Protein AF-0000000084714188 (afdb_homodimer)

Foldseek 3Di:
DPPPPPDPP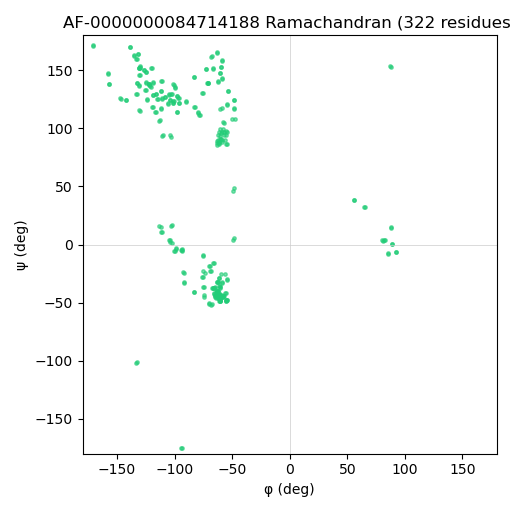PPPPPPPPPCPVQVVLVVVVVVQVVVLVVQLQVCLQVLNLCSNLVQADQQAWEQEAVGDIAGGSVRSSVVSNVQCVPQCVNKHKDKDFDDWDPPDSFKIKTKMKIWIADGNDDPPPDDDQDVRIKIKIKIFIWGQDPNHIGTRYMYIHIDHHDD/DPPPPPPPPPPPPPPPPPCPVQVVLVVVVVVQVVVLVVQLQVCLQVLNLCSNLVQADQQAWEQEAVGDIAGGSVRSSVVSNVQCVPQCVNKHKDKDFPDWDPPDSFKIKTKMKIWIADGNDDPPPDDDQDVRIKIKIKIFIWGQDPNHIGTRYMYIHIDHHDD

pLDDT: mean 91.44, std 15.95, range [41.16, 98.94]

Structure (mmCIF, N/CA/C/O backbone):
data_AF-0000000084714188-model_v1
#
loop_
_entity.id
_entity.type
_entity.pdbx_description
1 polymer 'DUF4440 domain-containing protein'
#
loop_
_atom_site.group_PDB
_atom_site.id
_atom_site.type_symbol
_atom_site.label_atom_id
_atom_site.label_alt_id
_atom_site.label_comp_id
_atom_site.label_asym_id
_atom_site.label_entity_id
_atom_site.label_seq_id
_atom_site.pdbx_PDB_ins_code
_atom_site.Cartn_x
_atom_site.Cartn_y
_atom_site.Cartn_z
_atom_site.occupancy
_atom_site.B_iso_or_equiv
_atom_site.auth_seq_id
_atom_site.auth_comp_id
_atom_site.auth_asym_id
_atom_site.auth_atom_id
_atom_site.pdbx_PDB_model_num
ATOM 1 N N . MET A 1 1 ? 5.543 87.562 0.602 1 41.22 1 MET A N 1
ATOM 2 C CA . MET A 1 1 ? 4.938 86.5 -0.206 1 41.22 1 MET A CA 1
ATOM 3 C C . MET A 1 1 ? 5.555 85.125 0.119 1 41.22 1 MET A C 1
ATOM 5 O O . MET A 1 1 ? 6.727 84.875 -0.177 1 41.22 1 MET A O 1
ATOM 9 N N . THR A 1 2 ? 5.176 84.625 1.327 1 50.59 2 THR A N 1
ATOM 10 C CA . THR A 1 2 ? 5.605 83.438 2.039 1 50.59 2 THR A CA 1
ATOM 11 C C . THR A 1 2 ? 5.316 82.188 1.216 1 50.59 2 THR A C 1
ATOM 13 O O . THR A 1 2 ? 4.168 81.938 0.837 1 50.59 2 THR A O 1
ATOM 16 N N . ARG A 1 3 ? 6.254 81.688 0.355 1 53.34 3 ARG A N 1
ATOM 17 C CA . ARG A 1 3 ? 6.219 80.438 -0.467 1 53.34 3 ARG A CA 1
ATOM 18 C C . ARG A 1 3 ? 5.973 79.188 0.388 1 53.34 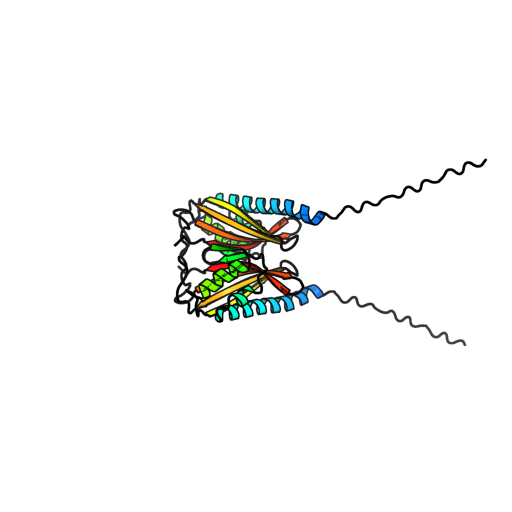3 ARG A C 1
ATOM 20 O O . ARG A 1 3 ? 6.781 78.875 1.263 1 53.34 3 ARG A O 1
ATOM 27 N N . ILE A 1 4 ? 4.676 78.875 0.637 1 52.78 4 ILE A N 1
ATOM 28 C CA . ILE A 1 4 ? 4.281 77.625 1.33 1 52.78 4 ILE A CA 1
ATOM 29 C C . ILE A 1 4 ? 4.684 76.438 0.501 1 52.78 4 ILE A C 1
ATOM 31 O O . ILE A 1 4 ? 4.23 76.25 -0.634 1 52.78 4 ILE A O 1
ATOM 35 N N . VAL A 1 5 ? 5.879 75.875 0.59 1 56.91 5 VAL A N 1
ATOM 36 C CA . VAL A 1 5 ? 6.297 74.625 -0.064 1 56.91 5 VAL A CA 1
ATOM 37 C C . VAL A 1 5 ? 5.395 73.5 0.375 1 56.91 5 VAL A C 1
ATOM 39 O O . VAL A 1 5 ? 5.207 73.25 1.571 1 56.91 5 VAL A O 1
ATOM 42 N N . PRO A 1 6 ? 4.453 73.062 -0.544 1 56.31 6 PRO A N 1
ATOM 43 C CA . PRO A 1 6 ? 3.615 71.938 -0.166 1 56.31 6 PRO A CA 1
ATOM 44 C C . PRO A 1 6 ? 4.43 70.688 0.165 1 56.31 6 PRO A C 1
ATOM 46 O O . PRO A 1 6 ? 5.527 70.5 -0.367 1 56.31 6 PRO A O 1
ATOM 49 N N . ALA A 1 7 ? 4.348 70.188 1.434 1 57.75 7 ALA A N 1
ATOM 50 C CA . ALA A 1 7 ? 4.914 68.938 1.889 1 57.75 7 ALA A CA 1
ATOM 51 C C . ALA A 1 7 ? 4.316 67.75 1.122 1 57.75 7 ALA A C 1
ATOM 53 O O . ALA A 1 7 ? 3.096 67.562 1.066 1 57.75 7 ALA A O 1
ATOM 54 N N . THR A 1 8 ? 4.891 67.312 0.001 1 55.94 8 THR A N 1
ATOM 55 C CA . THR A 1 8 ? 4.48 66.062 -0.696 1 55.94 8 THR A CA 1
ATOM 56 C C . THR A 1 8 ? 4.52 64.875 0.242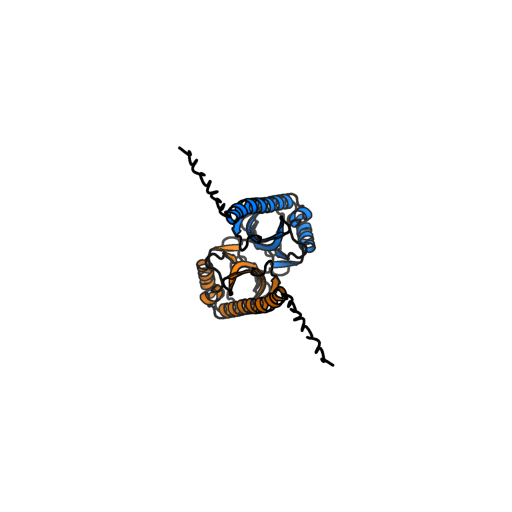 1 55.94 8 THR A C 1
ATOM 58 O O . THR A 1 8 ? 5.555 64.562 0.847 1 55.94 8 THR A O 1
ATOM 61 N N . SER A 1 9 ? 3.395 64.5 0.813 1 56.78 9 SER A N 1
ATOM 62 C CA . SER A 1 9 ? 3.281 63.25 1.598 1 56.78 9 SER A CA 1
ATOM 63 C C . SER A 1 9 ? 3.617 62.031 0.758 1 56.78 9 SER A C 1
ATOM 65 O O . SER A 1 9 ? 3.01 61.781 -0.291 1 56.78 9 SER A O 1
ATOM 67 N N . LEU A 1 10 ? 4.844 61.531 0.793 1 57.25 10 LEU A N 1
ATOM 68 C CA . LEU A 1 10 ? 5.211 60.25 0.164 1 57.25 10 LEU A CA 1
ATOM 69 C C . LEU A 1 10 ? 4.43 59.094 0.777 1 57.25 10 LEU A C 1
ATOM 71 O O . LEU A 1 10 ? 4.59 58.812 1.962 1 57.25 10 LEU A O 1
ATOM 75 N N . LEU A 1 11 ? 3.26 58.781 0.265 1 57.5 11 LEU A N 1
ATOM 76 C CA . LEU A 1 11 ? 2.529 57.594 0.65 1 57.5 11 LEU A CA 1
ATOM 77 C C . LEU A 1 11 ? 3.34 56.344 0.338 1 57.5 11 LEU A C 1
ATOM 79 O O . LEU A 1 11 ? 3.684 56.094 -0.819 1 57.5 11 LEU A O 1
ATOM 83 N N . ALA A 1 12 ? 4.023 55.75 1.321 1 59.94 12 ALA A N 1
ATOM 84 C CA . ALA A 1 12 ? 4.688 54.469 1.174 1 59.94 12 ALA A CA 1
ATOM 85 C C . ALA A 1 12 ? 3.68 53.375 0.877 1 59.94 12 ALA A C 1
ATOM 87 O O . ALA A 1 12 ? 2.793 53.094 1.688 1 59.94 12 ALA A O 1
ATOM 88 N N . LEU A 1 13 ? 3.402 53 -0.357 1 58.25 13 LEU A N 1
ATOM 89 C CA . LEU A 1 13 ? 2.629 51.812 -0.716 1 58.25 13 LEU A CA 1
ATOM 90 C C . LEU A 1 13 ? 3.316 50.562 -0.224 1 58.25 13 LEU A C 1
ATOM 92 O O . LEU A 1 13 ? 4.402 50.219 -0.693 1 58.25 13 LEU A O 1
ATOM 96 N N . LEU A 1 14 ? 2.895 50.062 0.946 1 56.66 14 LEU A N 1
ATOM 97 C CA . LEU A 1 14 ? 3.293 48.75 1.379 1 56.66 14 LEU A CA 1
ATOM 98 C C . LEU A 1 14 ? 2.768 47.688 0.418 1 56.66 14 LEU A C 1
ATOM 100 O O . LEU A 1 14 ? 1.559 47.438 0.342 1 56.66 14 LEU A O 1
ATOM 104 N N . PHE A 1 15 ? 3.477 47.312 -0.645 1 54.44 15 PHE A N 1
ATOM 105 C CA . PHE A 1 15 ? 3.152 46.156 -1.468 1 54.44 15 PHE A CA 1
ATOM 106 C C . PHE A 1 15 ? 3.109 44.906 -0.624 1 54.44 15 PHE A C 1
ATOM 108 O O . PHE A 1 15 ? 4.137 44.469 -0.096 1 54.44 15 PHE A O 1
ATOM 115 N N . LEU A 1 16 ? 1.983 44.469 -0.176 1 52.78 16 LEU A N 1
ATOM 116 C CA . LEU A 1 16 ? 1.789 43.156 0.371 1 52.78 16 LEU A CA 1
ATOM 117 C C . LEU A 1 16 ? 2.217 42.094 -0.634 1 52.78 16 LEU A C 1
ATOM 119 O O . LEU A 1 16 ? 1.593 41.938 -1.687 1 52.78 16 LEU A O 1
ATOM 123 N N . LEU A 1 17 ? 3.463 41.594 -0.708 1 52.97 17 LEU A N 1
ATOM 124 C CA . LEU A 1 17 ? 3.871 40.438 -1.469 1 52.97 17 LEU A CA 1
ATOM 125 C C . LEU A 1 17 ? 2.957 39.25 -1.171 1 52.97 17 LEU A C 1
ATOM 127 O O . LEU A 1 17 ? 2.75 38.906 -0.007 1 52.97 17 LEU A O 1
ATOM 131 N N . PRO A 1 18 ? 2.127 38.906 -2.121 1 52.62 18 PRO A N 1
ATOM 132 C CA . PRO A 1 18 ? 1.348 37.688 -1.881 1 52.62 18 PRO A CA 1
ATOM 133 C C . PRO A 1 18 ? 2.209 36.5 -1.412 1 52.62 18 PRO A C 1
ATOM 135 O O . PRO A 1 18 ? 3.379 36.406 -1.789 1 52.62 18 PRO A O 1
ATOM 138 N N . THR A 1 19 ? 1.971 35.875 -0.338 1 46.91 19 THR A N 1
ATOM 139 C CA . THR A 1 19 ? 2.447 34.594 0.137 1 46.91 19 THR A CA 1
ATOM 140 C C . THR A 1 19 ? 2.273 33.5 -0.938 1 46.91 19 THR A C 1
ATOM 142 O O . THR A 1 19 ? 1.238 32.844 -0.995 1 46.91 19 THR A O 1
ATOM 145 N N . ALA A 1 20 ? 2.637 33.75 -2.16 1 49.41 20 ALA A N 1
ATOM 146 C CA . ALA A 1 20 ? 2.729 32.656 -3.139 1 49.41 20 ALA A CA 1
ATOM 147 C C . ALA A 1 20 ? 3.52 31.484 -2.582 1 49.41 20 ALA A C 1
ATOM 149 O O . ALA A 1 20 ? 4.039 30.656 -3.342 1 49.41 20 ALA A O 1
ATOM 150 N N . CYS A 1 21 ? 3.957 31.422 -1.441 1 50.78 21 CYS A N 1
ATOM 151 C CA . CYS A 1 21 ? 4.891 30.484 -0.838 1 50.78 21 CYS A CA 1
ATOM 152 C C . CYS A 1 21 ? 4.359 29.062 -0.924 1 50.78 21 CYS A C 1
ATOM 154 O O . CYS A 1 21 ? 5.133 28.109 -1.026 1 50.78 21 CYS A O 1
ATOM 156 N N . SER A 1 22 ? 3.07 28.891 -1.015 1 52.34 22 SER A N 1
ATOM 157 C CA . SER A 1 22 ? 2.578 27.531 -0.877 1 52.34 22 SER A CA 1
ATOM 158 C C . SER A 1 22 ? 2.869 26.703 -2.127 1 52.34 22 SER A C 1
ATOM 160 O O . SER A 1 22 ? 3.322 25.562 -2.033 1 52.34 22 SER A O 1
ATOM 162 N N . ASP A 1 23 ? 2.656 27.25 -3.375 1 55.19 23 ASP A N 1
ATOM 163 C CA . ASP A 1 23 ? 2.793 26.531 -4.633 1 55.19 23 ASP A CA 1
ATOM 164 C C . ASP A 1 23 ? 4.258 26.219 -4.934 1 55.19 23 ASP A C 1
ATOM 166 O O . ASP A 1 23 ? 4.582 25.156 -5.473 1 55.19 23 ASP A O 1
ATOM 170 N N . ALA A 1 24 ? 5.168 27.203 -4.879 1 54.59 24 ALA A N 1
ATOM 171 C CA . ALA A 1 24 ? 6.59 27.047 -5.168 1 54.59 24 ALA A CA 1
ATOM 172 C C . ALA A 1 24 ? 7.199 25.938 -4.32 1 54.59 24 ALA A C 1
ATOM 174 O O . ALA A 1 24 ? 8.055 25.188 -4.797 1 54.59 24 ALA A O 1
ATOM 175 N N . SER A 1 25 ? 6.574 25.828 -3.143 1 70.5 25 SER A N 1
ATOM 176 C CA . SER A 1 25 ? 7.066 24.844 -2.174 1 70.5 25 SER A CA 1
ATOM 177 C C . SER A 1 25 ? 6.805 23.422 -2.637 1 70.5 25 SER A C 1
ATOM 179 O O . SER A 1 25 ? 7.68 22.562 -2.545 1 70.5 25 SER A O 1
ATOM 181 N N . HIS A 1 26 ? 5.898 23.266 -3.574 1 86.44 26 HIS A N 1
ATOM 182 C CA . HIS A 1 26 ? 5.625 21.891 -3.971 1 86.44 26 HIS A CA 1
ATOM 183 C C . HIS A 1 26 ? 6.496 21.469 -5.152 1 86.44 26 HIS A C 1
ATOM 185 O O . HIS A 1 26 ? 6.844 20.297 -5.285 1 86.44 26 HIS A O 1
ATOM 191 N N . ALA A 1 27 ? 6.945 22.406 -5.941 1 91.88 27 ALA A N 1
ATOM 192 C CA . ALA A 1 27 ? 7.805 22.047 -7.062 1 91.88 27 ALA A CA 1
ATOM 193 C C . ALA A 1 27 ? 9.156 21.531 -6.574 1 91.88 27 ALA A C 1
ATOM 195 O O . ALA A 1 27 ? 9.664 20.531 -7.078 1 91.88 27 ALA A O 1
ATOM 196 N N . GLN A 1 28 ? 9.789 22.25 -5.738 1 96 28 GLN A N 1
ATOM 197 C CA . GLN A 1 28 ? 11.055 21.812 -5.164 1 96 28 GLN A CA 1
ATOM 198 C C . GLN A 1 28 ? 10.883 20.484 -4.426 1 96 28 GLN A C 1
ATOM 200 O O . GLN A 1 28 ? 11.734 19.594 -4.535 1 96 28 GLN A O 1
ATOM 205 N N . ASP A 1 29 ? 9.82 20.406 -3.643 1 98.06 29 ASP A N 1
ATOM 206 C CA . ASP A 1 29 ? 9.531 19.172 -2.922 1 98.06 29 ASP A CA 1
ATOM 207 C C . ASP A 1 29 ? 9.398 17.984 -3.885 1 98.06 29 ASP A C 1
ATOM 209 O O . ASP A 1 29 ? 9.93 16.906 -3.629 1 98.06 29 ASP A O 1
ATOM 213 N N . GLU A 1 30 ? 8.688 18.219 -4.977 1 98.12 30 GLU A N 1
ATOM 214 C CA . GLU A 1 30 ? 8.531 17.156 -5.965 1 98.12 30 GLU A CA 1
ATOM 215 C C . GLU A 1 30 ? 9.875 16.734 -6.539 1 98.12 30 GLU A C 1
ATOM 217 O O . GLU A 1 30 ? 10.133 15.531 -6.715 1 98.12 30 GLU A O 1
ATOM 222 N N . MET A 1 31 ? 10.703 17.656 -6.887 1 98.12 31 MET A N 1
ATOM 223 C CA . MET A 1 31 ? 12.031 17.344 -7.398 1 98.12 31 MET A CA 1
ATOM 224 C C . MET A 1 31 ? 12.828 16.531 -6.391 1 98.12 31 MET A C 1
ATOM 226 O O . MET A 1 31 ? 13.492 15.555 -6.758 1 98.12 31 MET A O 1
ATOM 230 N N . GLU A 1 32 ? 12.797 16.922 -5.164 1 98.56 32 GLU A N 1
ATOM 231 C CA . GLU A 1 32 ? 13.5 16.203 -4.105 1 98.56 32 GLU A CA 1
ATOM 232 C C . GLU A 1 32 ? 12.977 14.773 -3.957 1 98.56 32 GLU A C 1
ATOM 234 O O . GLU A 1 32 ? 13.75 13.836 -3.781 1 98.56 32 GLU A O 1
ATOM 239 N N . LEU A 1 33 ? 11.68 14.578 -3.994 1 98.88 33 LEU A N 1
ATOM 240 C CA . LEU A 1 33 ? 11.07 13.266 -3.871 1 98.88 33 LEU A CA 1
ATOM 241 C C . LEU A 1 33 ? 11.453 12.375 -5.047 1 98.88 33 LEU A C 1
ATOM 243 O O . LEU A 1 33 ? 11.773 11.195 -4.859 1 98.88 33 LEU A O 1
ATOM 247 N N . ARG A 1 34 ? 11.414 12.93 -6.254 1 98.81 34 ARG A N 1
ATOM 248 C CA . ARG A 1 34 ? 11.82 12.172 -7.43 1 98.81 34 ARG A CA 1
ATOM 249 C C . ARG A 1 34 ? 13.289 11.781 -7.355 1 98.81 34 ARG A C 1
ATOM 251 O O . ARG A 1 34 ? 13.664 10.68 -7.762 1 98.81 34 ARG A O 1
ATOM 258 N N . GLN A 1 35 ? 14.102 12.664 -6.891 1 98.75 35 GLN A N 1
ATOM 259 C CA . GLN A 1 35 ? 15.516 12.359 -6.711 1 98.75 35 GLN A CA 1
ATOM 260 C C . GLN A 1 35 ? 15.719 11.25 -5.68 1 98.75 35 GLN A C 1
ATOM 262 O O . GLN A 1 35 ? 16.562 10.367 -5.863 1 98.75 35 GLN A O 1
ATOM 267 N N . LEU A 1 36 ? 15.016 11.328 -4.578 1 98.88 36 LEU A N 1
ATOM 268 C CA . LEU A 1 36 ? 15.07 10.281 -3.561 1 98.88 36 LEU A CA 1
ATOM 269 C C . LEU A 1 36 ? 14.75 8.922 -4.164 1 98.88 36 LEU A C 1
ATOM 271 O O . LEU A 1 36 ? 15.469 7.949 -3.924 1 98.88 36 LEU A O 1
ATOM 275 N N . VAL A 1 37 ? 13.688 8.836 -4.949 1 98.94 37 VAL A N 1
ATOM 276 C CA . VAL A 1 37 ? 13.281 7.582 -5.582 1 98.94 37 VAL A CA 1
ATOM 277 C C . VAL A 1 37 ? 14.359 7.117 -6.555 1 98.94 37 VAL A C 1
ATOM 279 O O . VAL A 1 37 ? 14.664 5.926 -6.629 1 98.94 37 VAL A O 1
ATOM 282 N N . ALA A 1 38 ? 14.938 8.023 -7.297 1 98.88 38 ALA A N 1
ATOM 283 C CA . ALA A 1 38 ? 16 7.684 -8.242 1 98.88 38 ALA A CA 1
ATOM 284 C C . ALA A 1 38 ? 17.219 7.102 -7.523 1 98.88 38 ALA A C 1
ATOM 286 O O . ALA A 1 38 ? 17.797 6.117 -7.98 1 98.88 38 ALA A O 1
ATOM 287 N N . VAL A 1 39 ? 17.609 7.723 -6.434 1 98.81 39 VAL A N 1
ATOM 288 C CA . VAL A 1 39 ? 18.734 7.254 -5.645 1 98.81 39 VAL A CA 1
ATOM 289 C C . VAL A 1 39 ? 18.438 5.863 -5.086 1 98.81 39 VAL A C 1
ATOM 291 O O . VAL A 1 39 ? 19.328 5 -5.047 1 98.81 39 VAL A O 1
ATOM 294 N N . GLN A 1 40 ? 17.234 5.648 -4.656 1 98.88 40 GLN A N 1
ATOM 295 C CA . GLN A 1 40 ? 16.828 4.336 -4.164 1 98.88 40 GLN A CA 1
ATOM 296 C C . GLN A 1 40 ? 16.922 3.279 -5.262 1 98.88 40 GLN A C 1
ATOM 298 O O . GLN A 1 40 ? 17.391 2.164 -5.016 1 98.88 40 GLN A O 1
ATOM 303 N N . ALA A 1 41 ? 16.484 3.604 -6.453 1 98.88 41 ALA A N 1
ATOM 304 C CA . ALA A 1 41 ? 16.578 2.688 -7.59 1 98.88 41 ALA A CA 1
ATOM 305 C C . ALA A 1 41 ? 18.031 2.328 -7.883 1 98.88 41 ALA A C 1
ATOM 307 O O . ALA A 1 41 ? 18.359 1.164 -8.133 1 98.88 41 ALA A O 1
ATOM 308 N N . GLU A 1 42 ? 18.906 3.309 -7.859 1 98.88 42 GLU A N 1
ATOM 309 C CA . GLU A 1 42 ? 20.328 3.064 -8.07 1 98.88 42 GLU A CA 1
ATOM 310 C C . GLU A 1 42 ? 20.891 2.137 -7 1 98.88 42 GLU A C 1
ATOM 312 O O . GLU A 1 42 ? 21.719 1.271 -7.297 1 98.88 42 GLU A O 1
ATOM 317 N N . ALA A 1 43 ? 20.469 2.381 -5.762 1 98.94 43 ALA A N 1
ATOM 318 C CA . ALA A 1 43 ? 20.922 1.522 -4.668 1 98.94 43 ALA A CA 1
ATOM 319 C C . ALA A 1 43 ? 20.516 0.072 -4.906 1 98.94 43 ALA A C 1
ATOM 321 O O . ALA A 1 43 ? 21.281 -0.85 -4.641 1 98.94 43 ALA A O 1
ATOM 322 N N . TRP A 1 44 ? 19.25 -0.168 -5.348 1 98.94 44 TRP A N 1
ATOM 323 C CA . TRP A 1 44 ? 18.828 -1.515 -5.711 1 98.94 44 TRP A CA 1
ATOM 324 C C . TRP A 1 44 ? 19.75 -2.119 -6.754 1 98.94 44 TRP A C 1
ATOM 326 O O . TRP A 1 44 ? 20.219 -3.248 -6.598 1 98.94 44 TRP A O 1
ATOM 336 N N . ASN A 1 45 ? 20.031 -1.375 -7.789 1 98.88 45 ASN A N 1
ATOM 337 C CA . ASN A 1 45 ? 20.797 -1.877 -8.922 1 98.88 45 ASN A CA 1
ATOM 338 C C . ASN A 1 45 ? 22.234 -2.191 -8.531 1 98.88 45 ASN A C 1
ATOM 340 O O . ASN A 1 45 ? 22.922 -2.936 -9.227 1 98.88 45 ASN A O 1
ATOM 344 N N . ARG A 1 46 ? 22.656 -1.678 -7.383 1 98.69 46 ARG A N 1
ATOM 345 C CA . ARG A 1 46 ? 23.969 -1.971 -6.844 1 98.69 46 ARG A CA 1
ATOM 346 C C . ARG A 1 46 ? 23.906 -3.064 -5.785 1 98.69 46 ARG A C 1
ATOM 348 O O . ARG A 1 46 ? 24.938 -3.465 -5.23 1 98.69 46 ARG A O 1
ATOM 355 N N . GLY A 1 47 ? 22.719 -3.521 -5.461 1 98.69 47 GLY A N 1
ATOM 356 C CA . GLY A 1 47 ? 22.547 -4.504 -4.402 1 98.69 47 GLY A CA 1
ATOM 357 C C . GLY A 1 47 ? 22.922 -3.973 -3.031 1 98.69 47 GLY A C 1
ATOM 358 O O . GLY A 1 47 ? 23.438 -4.711 -2.195 1 98.69 47 GLY A O 1
ATOM 359 N N . ASP A 1 48 ? 22.719 -2.668 -2.781 1 98.88 48 ASP A N 1
ATOM 360 C CA . ASP A 1 48 ? 23.125 -1.987 -1.556 1 98.88 48 ASP A CA 1
ATOM 361 C C . ASP A 1 48 ? 21.922 -1.739 -0.644 1 98.88 48 ASP A C 1
ATOM 363 O O . ASP A 1 48 ? 21.297 -0.682 -0.713 1 98.88 48 ASP A O 1
ATOM 367 N N . ALA A 1 49 ? 21.703 -2.629 0.247 1 98.88 49 ALA A N 1
ATOM 368 C CA . ALA A 1 49 ? 20.516 -2.572 1.101 1 98.88 49 ALA A CA 1
ATOM 369 C C . ALA A 1 49 ? 20.578 -1.37 2.039 1 98.88 49 ALA A C 1
ATOM 371 O O . ALA A 1 49 ? 19.547 -0.769 2.35 1 98.88 49 ALA A O 1
ATOM 372 N N . THR A 1 50 ? 21.719 -1.04 2.533 1 98.88 50 THR A N 1
ATOM 373 C CA . THR A 1 50 ? 21.875 0.106 3.42 1 98.88 50 THR A CA 1
ATOM 374 C C . THR A 1 50 ? 21.469 1.396 2.719 1 98.88 50 THR A C 1
ATOM 376 O O . THR A 1 50 ? 20.688 2.182 3.258 1 98.88 50 THR A O 1
ATOM 379 N N . ALA A 1 51 ? 21.984 1.559 1.531 1 98.88 51 ALA A N 1
ATOM 380 C CA . ALA A 1 51 ? 21.625 2.748 0.763 1 98.88 51 ALA A CA 1
ATOM 381 C C . ALA A 1 51 ? 20.156 2.732 0.373 1 98.88 51 ALA A C 1
ATOM 383 O O . ALA A 1 51 ? 19.5 3.777 0.337 1 98.88 51 ALA A O 1
ATOM 384 N N . TRP A 1 52 ? 19.641 1.55 0.046 1 98.88 52 TRP A N 1
ATOM 385 C CA . TRP A 1 52 ? 18.25 1.431 -0.374 1 98.88 52 TRP A CA 1
ATOM 386 C C . TRP A 1 52 ? 17.297 1.864 0.743 1 98.88 52 TRP A C 1
ATOM 388 O O . TRP A 1 52 ? 16.234 2.436 0.48 1 98.88 52 TRP A O 1
ATOM 398 N N . THR A 1 53 ? 17.703 1.641 2.027 1 98.94 53 THR A N 1
ATOM 399 C CA . THR A 1 53 ? 16.781 1.866 3.143 1 98.94 53 THR A CA 1
ATOM 400 C C . THR A 1 53 ? 17.125 3.174 3.857 1 98.94 53 THR A C 1
ATOM 402 O O . THR A 1 53 ? 16.469 3.539 4.832 1 98.94 53 THR A O 1
ATOM 405 N N . GLN A 1 54 ? 18.078 3.918 3.414 1 98.69 54 GLN A N 1
ATOM 406 C CA . GLN A 1 54 ? 18.672 5.023 4.164 1 98.69 54 GLN A CA 1
ATOM 407 C C . GLN A 1 54 ? 17.625 6.098 4.465 1 98.69 54 GLN A C 1
ATOM 409 O O . GLN A 1 54 ? 17.734 6.809 5.469 1 98.69 54 GLN A O 1
ATOM 414 N N . ASP A 1 55 ? 16.625 6.238 3.631 1 98.88 55 ASP A N 1
ATOM 415 C CA . ASP A 1 55 ? 15.672 7.332 3.791 1 98.88 55 ASP A CA 1
ATOM 416 C C . ASP A 1 55 ? 14.461 6.891 4.609 1 98.88 55 ASP A C 1
ATOM 418 O O . ASP A 1 55 ? 13.586 7.699 4.914 1 98.88 55 ASP A O 1
ATOM 422 N N . PHE A 1 56 ? 14.359 5.633 4.992 1 98.94 56 PHE A N 1
ATOM 423 C CA . PHE A 1 56 ? 13.297 5.176 5.879 1 98.94 56 PHE A CA 1
ATOM 424 C C . PHE A 1 56 ? 13.516 5.688 7.297 1 98.94 56 PHE A C 1
ATOM 426 O O . PHE A 1 56 ? 14.648 5.719 7.781 1 98.94 56 PHE A O 1
ATOM 433 N N . THR A 1 57 ? 12.461 6.105 7.938 1 98.88 57 THR A N 1
ATOM 434 C CA . THR A 1 57 ? 12.57 6.398 9.359 1 98.88 57 THR A CA 1
ATOM 435 C C . THR A 1 57 ? 12.805 5.121 10.164 1 98.88 57 THR A C 1
ATOM 437 O O . THR A 1 57 ? 12.516 4.02 9.68 1 98.88 57 THR A O 1
ATOM 440 N N . GLN A 1 58 ? 13.281 5.258 11.359 1 98.62 58 GLN A N 1
ATOM 441 C CA . GLN A 1 58 ? 13.609 4.102 12.18 1 98.62 58 GLN A CA 1
ATOM 442 C C . GLN A 1 58 ? 12.367 3.273 12.492 1 98.62 58 GLN A C 1
ATOM 444 O O . GLN A 1 58 ? 12.438 2.047 12.594 1 98.62 58 GLN A O 1
ATOM 449 N N . ASP A 1 59 ? 11.219 3.916 12.609 1 98.06 59 ASP A N 1
ATOM 450 C CA . ASP A 1 59 ? 9.984 3.23 13 1 98.06 59 ASP A CA 1
ATOM 451 C C . ASP A 1 59 ? 9.086 2.992 11.789 1 98.06 59 ASP A C 1
ATOM 453 O O . ASP A 1 59 ? 7.879 2.777 11.938 1 98.06 59 ASP A O 1
ATOM 457 N N . SER A 1 60 ? 9.633 3.107 10.578 1 98.69 60 SER A N 1
ATOM 458 C CA . SER A 1 60 ? 8.875 2.859 9.352 1 98.69 60 SER A CA 1
ATOM 459 C C . SER A 1 60 ? 8.406 1.411 9.281 1 98.69 60 SER A C 1
ATOM 461 O O . SER A 1 60 ? 8.844 0.569 10.062 1 98.69 60 SER A O 1
ATOM 463 N N . ASP A 1 61 ? 7.48 1.145 8.391 1 98.56 61 ASP A N 1
ATOM 464 C CA . ASP A 1 61 ? 7.09 -0.227 8.078 1 98.56 61 ASP A CA 1
ATOM 465 C C . ASP A 1 61 ? 6.961 -0.431 6.574 1 98.56 61 ASP A C 1
ATOM 467 O O . ASP A 1 61 ? 6.965 0.536 5.809 1 98.56 61 ASP A O 1
ATOM 471 N N . PHE A 1 62 ? 6.961 -1.646 6.188 1 98.88 62 PHE A N 1
ATOM 472 C CA . PHE A 1 62 ? 6.957 -2.033 4.781 1 98.88 62 PHE A CA 1
ATOM 473 C C . PHE A 1 62 ? 6.184 -3.33 4.582 1 98.88 62 PHE A C 1
ATOM 475 O O . PHE A 1 62 ? 6.379 -4.297 5.32 1 98.88 62 PHE A O 1
ATOM 482 N N . ILE A 1 63 ? 5.25 -3.311 3.713 1 98.94 63 ILE A N 1
ATOM 483 C CA . ILE A 1 63 ? 4.594 -4.531 3.256 1 98.94 63 ILE A CA 1
ATOM 484 C C . ILE A 1 63 ? 5.145 -4.93 1.888 1 98.94 63 ILE A C 1
ATOM 486 O O . ILE A 1 63 ? 5.074 -4.152 0.934 1 98.94 63 ILE A O 1
ATOM 490 N N . ASN A 1 64 ? 5.68 -6.172 1.753 1 98.81 64 ASN A N 1
ATOM 491 C CA . ASN A 1 64 ? 6.312 -6.582 0.502 1 98.81 64 ASN A CA 1
ATOM 492 C C . ASN A 1 64 ? 5.328 -7.32 -0.405 1 98.81 64 ASN A C 1
ATOM 494 O O . ASN A 1 64 ? 4.152 -7.453 -0.071 1 98.81 64 ASN A O 1
ATOM 498 N N . ILE A 1 65 ? 5.828 -7.824 -1.515 1 98.75 65 ILE A N 1
ATOM 499 C CA . ILE A 1 65 ? 4.977 -8.305 -2.598 1 98.75 65 ILE A CA 1
ATOM 500 C C . ILE A 1 65 ? 4.375 -9.656 -2.223 1 98.75 65 ILE A C 1
ATOM 502 O O . ILE A 1 65 ? 3.453 -10.141 -2.883 1 98.75 65 ILE A O 1
ATOM 506 N N . VAL A 1 66 ? 4.82 -10.289 -1.13 1 98.5 66 VAL A N 1
ATOM 507 C CA . VAL A 1 66 ? 4.211 -11.547 -0.726 1 98.5 66 VAL A CA 1
ATOM 508 C C . VAL A 1 66 ? 3.291 -11.32 0.472 1 98.5 66 VAL A C 1
ATOM 510 O O . VAL A 1 66 ? 2.807 -12.281 1.082 1 98.5 66 VAL A O 1
ATOM 513 N N . GLY A 1 67 ? 3.131 -10.047 0.893 1 98.62 67 GLY A N 1
ATOM 514 C CA . GLY 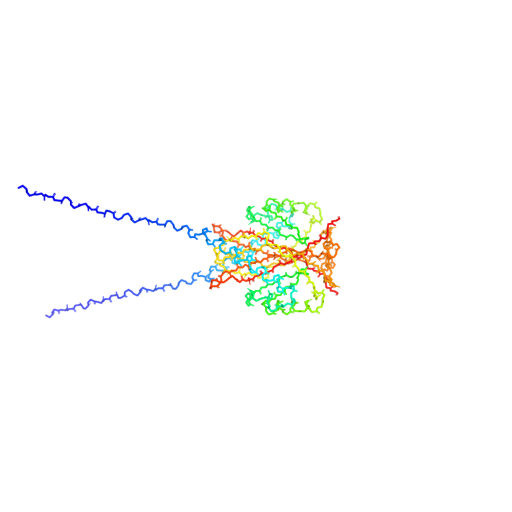A 1 67 ? 2.213 -9.695 1.966 1 98.62 67 GLY A CA 1
ATOM 515 C C . GLY A 1 67 ? 2.842 -9.789 3.344 1 98.62 67 GLY A C 1
ATOM 516 O O . GLY A 1 67 ? 2.137 -9.828 4.352 1 98.62 67 GLY A O 1
ATOM 517 N N . SER A 1 68 ? 4.113 -9.859 3.434 1 98.44 68 SER A N 1
ATOM 518 C CA . SER A 1 68 ? 4.797 -9.852 4.723 1 98.44 68 SER A CA 1
ATOM 519 C C . SER A 1 68 ? 4.996 -8.43 5.234 1 98.44 68 SER A C 1
ATOM 521 O O . SER A 1 68 ? 5.312 -7.527 4.461 1 98.44 68 SER A O 1
ATOM 523 N N . LEU A 1 69 ? 4.887 -8.32 6.492 1 98.62 69 LEU A N 1
ATOM 524 C CA . LEU A 1 69 ? 5.145 -7.059 7.176 1 98.62 69 LEU A CA 1
ATOM 525 C C . LEU A 1 69 ? 6.566 -7.016 7.723 1 98.62 69 LEU A C 1
ATOM 527 O O . LEU A 1 69 ? 7.004 -7.949 8.398 1 98.62 69 LEU A O 1
ATOM 531 N N . PHE A 1 70 ? 7.316 -5.969 7.359 1 98.81 70 PHE A N 1
ATOM 532 C CA . PHE A 1 70 ? 8.594 -5.625 7.977 1 98.81 70 PHE A CA 1
ATOM 533 C C . PHE A 1 70 ? 8.438 -4.422 8.898 1 98.81 70 PHE A C 1
ATOM 535 O O . PHE A 1 70 ? 7.883 -3.395 8.5 1 98.81 70 PHE A O 1
ATOM 542 N N . GLU A 1 71 ? 8.898 -4.555 10.078 1 98.56 71 GLU A N 1
ATOM 543 C CA . GLU A 1 71 ? 8.734 -3.494 11.062 1 98.56 71 GLU A CA 1
ATOM 544 C C . GLU A 1 71 ? 10.07 -2.852 11.414 1 98.56 71 GLU A C 1
ATOM 546 O O . GLU A 1 71 ? 10.953 -3.508 11.977 1 98.56 71 GLU A O 1
ATOM 551 N N . GLY A 1 72 ? 10.125 -1.563 11.07 1 98.75 72 GLY A N 1
ATOM 552 C CA . GLY A 1 72 ? 11.336 -0.804 11.328 1 98.75 72 GLY A CA 1
ATOM 553 C C . GLY A 1 72 ? 12.344 -0.879 10.195 1 98.75 72 GLY A C 1
ATOM 554 O O . GLY A 1 72 ? 12.391 -1.874 9.469 1 98.75 72 GLY A O 1
ATOM 555 N N . ARG A 1 73 ? 13.164 0.189 10.102 1 98.88 73 ARG A N 1
ATOM 556 C CA . ARG A 1 73 ? 14.156 0.284 9.039 1 98.88 73 ARG A CA 1
ATOM 557 C C . ARG A 1 73 ? 15.141 -0.878 9.109 1 98.88 73 ARG A C 1
ATOM 559 O O . ARG A 1 73 ? 15.578 -1.395 8.078 1 98.88 73 ARG A O 1
ATOM 566 N N . ALA A 1 74 ? 15.484 -1.29 10.273 1 98.88 74 ALA A N 1
ATOM 567 C CA . ALA A 1 74 ? 16.453 -2.367 10.445 1 98.88 74 ALA A CA 1
ATOM 568 C C . ALA A 1 74 ? 15.961 -3.66 9.805 1 98.88 74 ALA A C 1
ATOM 570 O O . ALA A 1 74 ? 16.703 -4.324 9.078 1 98.88 74 ALA A O 1
ATOM 571 N N . GLU A 1 75 ? 14.711 -4.047 10.086 1 98.94 75 GLU A N 1
ATOM 572 C CA . GLU A 1 75 ? 14.164 -5.262 9.484 1 98.94 75 GLU A CA 1
ATOM 573 C C . GLU A 1 75 ? 14.023 -5.117 7.973 1 98.94 75 GLU A C 1
ATOM 575 O O . GLU A 1 75 ? 14.297 -6.059 7.227 1 98.94 75 GLU A O 1
ATOM 580 N N . ILE A 1 76 ? 13.555 -3.969 7.516 1 98.94 76 ILE A N 1
ATOM 581 C CA . ILE A 1 76 ? 13.445 -3.709 6.086 1 98.94 76 ILE A CA 1
ATOM 582 C C . ILE A 1 76 ? 14.805 -3.918 5.418 1 98.94 76 ILE A C 1
ATOM 584 O O . ILE A 1 76 ? 14.898 -4.59 4.387 1 98.94 76 ILE A O 1
ATOM 588 N N . GLU A 1 77 ? 15.828 -3.336 6.02 1 98.94 77 GLU A N 1
ATOM 589 C CA . GLU A 1 77 ? 17.172 -3.453 5.473 1 98.94 77 GLU A CA 1
ATOM 590 C C . GLU A 1 77 ? 17.641 -4.906 5.453 1 98.94 77 GLU A C 1
ATOM 592 O O . GLU A 1 77 ? 18.156 -5.383 4.445 1 98.94 77 GLU A O 1
ATOM 597 N N . GLN A 1 78 ? 17.422 -5.59 6.543 1 98.88 78 GLN A N 1
ATOM 598 C CA . GLN A 1 78 ? 17.859 -6.98 6.656 1 98.88 78 GLN A CA 1
ATOM 599 C C . GLN A 1 78 ? 17.188 -7.848 5.594 1 98.88 78 GLN A C 1
ATOM 601 O O . GLN A 1 78 ? 17.844 -8.664 4.945 1 98.88 78 GLN A O 1
ATOM 606 N N . ARG A 1 79 ? 15.914 -7.734 5.441 1 98.75 79 ARG A N 1
ATOM 607 C CA . ARG A 1 79 ? 15.164 -8.539 4.488 1 98.75 79 ARG A CA 1
ATOM 608 C C . ARG A 1 79 ? 15.578 -8.227 3.055 1 98.75 79 ARG A C 1
ATOM 610 O O . ARG A 1 79 ? 15.648 -9.117 2.209 1 98.75 79 ARG A O 1
ATOM 617 N N . HIS A 1 80 ? 15.859 -6.957 2.754 1 98.75 80 HIS A N 1
ATOM 618 C CA . HIS A 1 80 ? 16.281 -6.602 1.402 1 98.75 80 HIS A CA 1
ATOM 619 C C . HIS A 1 80 ? 17.719 -7.027 1.144 1 98.75 80 HIS A C 1
ATOM 621 O O . HIS A 1 80 ? 18.062 -7.441 0.033 1 98.75 80 HIS A O 1
ATOM 627 N N . ALA A 1 81 ? 18.594 -6.922 2.191 1 98.88 81 ALA A N 1
ATOM 628 C CA . ALA A 1 81 ? 19.938 -7.473 2.047 1 98.88 81 ALA A CA 1
ATOM 629 C C . ALA A 1 81 ? 19.891 -8.945 1.668 1 98.88 81 ALA A C 1
ATOM 631 O O . ALA A 1 81 ? 20.656 -9.406 0.82 1 98.88 81 ALA A O 1
ATOM 632 N N . ALA A 1 82 ? 19.016 -9.703 2.271 1 98.56 82 ALA A N 1
ATOM 633 C CA . ALA A 1 82 ? 18.875 -11.133 2.006 1 98.56 82 ALA A CA 1
ATOM 634 C C . ALA A 1 82 ? 18.5 -11.391 0.552 1 98.56 82 ALA A C 1
ATOM 636 O O . ALA A 1 82 ? 19.094 -12.25 -0.109 1 98.56 82 ALA A O 1
ATOM 637 N N . ILE A 1 83 ? 17.531 -10.648 -0.009 1 98.19 83 ILE A N 1
ATOM 638 C CA . ILE A 1 83 ? 17.094 -10.922 -1.371 1 98.19 83 ILE A CA 1
ATOM 639 C C . ILE A 1 83 ? 18.125 -10.406 -2.367 1 98.19 83 ILE A C 1
ATOM 641 O O . ILE A 1 83 ? 18.266 -10.945 -3.465 1 98.19 83 ILE A O 1
ATOM 645 N N . PHE A 1 84 ? 18.875 -9.383 -2.014 1 98.69 84 PHE A N 1
ATOM 646 C CA . PHE A 1 84 ? 19.938 -8.891 -2.867 1 98.69 84 PHE A CA 1
ATOM 647 C C . PHE A 1 84 ? 21.078 -9.898 -2.945 1 98.69 84 PHE A C 1
ATOM 649 O O . PHE A 1 84 ? 21.875 -9.875 -3.889 1 98.69 84 PHE A O 1
ATOM 656 N N . ALA A 1 85 ? 21.172 -10.742 -1.955 1 98.56 85 ALA A N 1
ATOM 657 C CA . ALA A 1 85 ? 22.234 -11.742 -1.909 1 98.56 85 ALA A CA 1
ATOM 658 C C . ALA A 1 85 ? 21.781 -13.062 -2.51 1 98.56 85 ALA A C 1
ATOM 660 O O . ALA A 1 85 ? 22.562 -14.008 -2.641 1 98.56 85 ALA A O 1
ATOM 661 N N . THR A 1 86 ? 20.531 -13.258 -2.9 1 98.25 86 THR A N 1
ATOM 662 C CA . THR A 1 86 ? 19.969 -14.523 -3.346 1 98.25 86 THR A CA 1
ATOM 663 C C . THR A 1 86 ? 19.172 -14.344 -4.629 1 98.25 86 THR A C 1
ATOM 665 O O . THR A 1 86 ? 19.734 -14.109 -5.699 1 98.25 86 THR A O 1
ATOM 668 N N . ILE A 1 87 ? 17.875 -14.289 -4.605 1 98.12 87 ILE A N 1
ATOM 669 C CA . ILE A 1 87 ? 17.016 -14.438 -5.773 1 98.12 87 ILE A CA 1
ATOM 670 C C . ILE A 1 87 ? 17.062 -13.164 -6.617 1 98.12 87 ILE A C 1
ATOM 672 O O . ILE A 1 87 ? 16.828 -13.203 -7.828 1 98.12 87 ILE A O 1
ATOM 676 N N . PHE A 1 88 ? 17.422 -12 -6 1 98.62 88 PHE A N 1
ATOM 677 C CA . PHE A 1 88 ? 17.453 -10.75 -6.762 1 98.62 88 PHE A CA 1
ATOM 678 C C . PHE A 1 88 ? 18.891 -10.258 -6.914 1 98.62 88 PHE A C 1
ATOM 680 O O . PHE A 1 88 ? 19.109 -9.086 -7.238 1 98.62 88 PHE A O 1
ATOM 687 N N . LYS A 1 89 ? 19.812 -11.133 -6.547 1 98.5 89 LYS A N 1
ATOM 688 C CA . LYS A 1 89 ? 21.219 -10.797 -6.812 1 98.5 89 LYS A CA 1
ATOM 689 C C . LYS A 1 89 ? 21.422 -10.461 -8.289 1 98.5 89 LYS A C 1
ATOM 691 O O . LYS A 1 89 ? 21.047 -11.25 -9.164 1 98.5 89 LYS A O 1
ATOM 696 N N . GLY A 1 90 ? 21.891 -9.242 -8.508 1 98.44 90 GLY A N 1
ATOM 697 C CA . GLY A 1 90 ? 22.219 -8.859 -9.867 1 98.44 90 GLY A CA 1
ATOM 698 C C . GLY A 1 90 ? 21.031 -8.336 -10.648 1 98.44 90 GLY A C 1
ATOM 699 O O . GLY A 1 90 ? 21.172 -7.898 -11.797 1 98.44 90 GLY A O 1
ATOM 700 N N . SER A 1 91 ? 19.844 -8.422 -10.117 1 98.81 91 SER A N 1
ATOM 701 C CA . SER A 1 91 ? 18.672 -7.871 -10.781 1 98.81 91 SER A CA 1
ATOM 702 C C . SER A 1 91 ? 18.828 -6.375 -11.031 1 98.81 91 SER A C 1
ATOM 704 O O . SER A 1 91 ? 19.656 -5.719 -10.398 1 98.81 91 SER A O 1
ATOM 706 N N . GLN A 1 92 ? 18.047 -5.875 -12 1 98.88 92 GLN A N 1
ATOM 707 C CA . GLN A 1 92 ? 17.984 -4.457 -12.328 1 98.88 92 GLN A CA 1
ATOM 708 C C . GLN A 1 92 ? 16.547 -3.947 -12.266 1 98.88 92 GLN A C 1
ATOM 710 O O . GLN A 1 92 ? 15.617 -4.633 -12.711 1 98.88 92 GLN A O 1
ATOM 715 N N . VAL A 1 93 ? 16.453 -2.748 -11.711 1 98.94 93 VAL A N 1
ATOM 716 C CA . VAL A 1 93 ? 15.102 -2.18 -11.641 1 98.94 93 VAL A CA 1
ATOM 717 C C . VAL A 1 93 ? 15.07 -0.836 -12.367 1 98.94 93 VAL A C 1
ATOM 719 O O . VAL A 1 93 ? 16.031 -0.064 -12.297 1 98.94 93 VAL A O 1
ATOM 722 N N . LYS A 1 94 ? 14.055 -0.588 -13.125 1 98.94 94 LYS A N 1
ATOM 723 C CA . LYS A 1 94 ? 13.641 0.726 -13.609 1 98.94 94 LYS A CA 1
ATOM 724 C C . LYS A 1 94 ? 12.422 1.233 -12.836 1 98.94 94 LYS A C 1
ATOM 726 O O . LYS A 1 94 ? 11.391 0.558 -12.773 1 98.94 94 LYS A O 1
ATOM 731 N N . VAL A 1 95 ? 12.594 2.428 -12.266 1 98.94 95 VAL A N 1
ATOM 732 C CA . VAL A 1 95 ? 11.516 2.949 -11.422 1 98.94 95 VAL A CA 1
ATOM 733 C C . VAL A 1 95 ? 10.938 4.219 -12.047 1 98.94 95 VAL A C 1
ATOM 735 O O . VAL A 1 95 ? 11.688 5.125 -12.422 1 98.94 95 VAL A O 1
ATOM 738 N N . THR A 1 96 ? 9.672 4.273 -12.18 1 98.81 96 THR A N 1
ATOM 739 C CA . THR A 1 96 ? 8.938 5.441 -12.648 1 98.81 96 THR A CA 1
ATOM 740 C C . THR A 1 96 ? 8.047 6 -11.539 1 98.81 96 THR A C 1
ATOM 742 O O . THR A 1 96 ? 7.266 5.262 -10.938 1 98.81 96 THR A O 1
ATOM 745 N N . VAL A 1 97 ? 8.203 7.262 -11.25 1 98.88 97 VAL A N 1
ATOM 746 C CA . VAL A 1 97 ? 7.262 7.93 -10.352 1 98.88 97 VAL A CA 1
ATOM 747 C C . VAL A 1 97 ? 5.984 8.273 -11.117 1 98.88 97 VAL A C 1
ATOM 749 O O . VAL A 1 97 ? 5.984 9.172 -11.961 1 98.88 97 VAL A O 1
ATOM 752 N N . ARG A 1 98 ? 4.945 7.641 -10.789 1 98.38 98 ARG A N 1
ATOM 753 C CA . ARG A 1 98 ? 3.693 7.82 -11.516 1 98.38 98 ARG A CA 1
ATOM 754 C C . ARG A 1 98 ? 2.936 9.047 -11.016 1 98.38 98 ARG A C 1
ATOM 756 O O . ARG A 1 98 ? 2.332 9.773 -11.812 1 98.38 98 ARG A O 1
ATOM 763 N N . ARG A 1 99 ? 2.939 9.234 -9.688 1 98 99 ARG A N 1
ATOM 764 C CA . ARG A 1 99 ? 2.111 10.273 -9.078 1 98 99 ARG A CA 1
ATOM 765 C C . ARG A 1 99 ? 2.658 10.68 -7.715 1 98 99 ARG A C 1
ATOM 767 O O . ARG A 1 99 ? 3.125 9.836 -6.949 1 98 99 ARG A O 1
ATOM 774 N N . ILE A 1 100 ? 2.641 11.984 -7.453 1 98.56 100 ILE A N 1
ATOM 775 C CA . ILE A 1 100 ? 2.922 12.539 -6.133 1 98.56 100 ILE A CA 1
ATOM 776 C C . ILE A 1 100 ? 1.753 13.406 -5.68 1 98.56 100 ILE A C 1
ATOM 778 O O . ILE A 1 100 ? 1.313 14.297 -6.406 1 98.56 100 ILE A O 1
ATOM 782 N N . VAL A 1 101 ? 1.222 13.102 -4.535 1 98.06 101 VAL A N 1
ATOM 783 C CA . VAL A 1 101 ? 0.18 13.914 -3.914 1 98.06 101 VAL A CA 1
ATOM 784 C C . VAL A 1 101 ? 0.671 14.445 -2.568 1 98.06 101 VAL A C 1
ATOM 786 O O . VAL A 1 101 ? 1.335 13.727 -1.816 1 98.06 101 VAL A O 1
ATOM 789 N N . PHE A 1 102 ? 0.329 15.688 -2.328 1 98.06 102 PHE A N 1
ATOM 790 C CA . PHE A 1 102 ? 0.651 16.297 -1.046 1 98.06 102 PHE A CA 1
ATOM 791 C C . PHE A 1 102 ? -0.613 16.531 -0.228 1 98.06 102 PHE A C 1
ATOM 793 O O . PHE A 1 102 ? -1.214 17.609 -0.305 1 98.06 102 PHE A O 1
ATOM 800 N N . PRO A 1 103 ? -0.958 15.539 0.688 1 97.56 103 PRO A N 1
ATOM 801 C CA . PRO A 1 103 ? -2.113 15.781 1.556 1 97.56 103 PRO A CA 1
ATOM 802 C C . PRO A 1 103 ? -1.927 17 2.461 1 97.56 103 PRO A C 1
ATOM 804 O O . PRO A 1 103 ? -2.906 17.641 2.84 1 97.56 103 PRO A O 1
ATOM 807 N N . GLU A 1 104 ? -0.707 17.203 2.9 1 96.25 104 GLU A N 1
ATOM 808 C CA . GLU A 1 104 ? -0.229 18.375 3.625 1 96.25 104 GLU A CA 1
ATOM 809 C C . GLU A 1 104 ? 1.157 18.797 3.145 1 96.25 104 GLU A C 1
ATOM 811 O O . GLU A 1 104 ? 1.822 18.047 2.424 1 96.25 104 GLU A O 1
ATOM 816 N N . ALA A 1 105 ? 1.572 19.984 3.617 1 95.25 105 ALA A N 1
ATOM 817 C CA . ALA A 1 105 ? 2.812 20.562 3.104 1 95.25 105 ALA A CA 1
ATOM 818 C C . ALA A 1 105 ? 3.994 19.641 3.352 1 95.25 105 ALA A C 1
ATOM 820 O O . ALA A 1 105 ? 4.895 19.531 2.514 1 95.25 105 ALA A O 1
ATOM 821 N N . ASP A 1 106 ? 3.963 18.891 4.453 1 96.94 106 ASP A N 1
ATOM 822 C CA . ASP A 1 106 ? 5.121 18.094 4.832 1 96.94 106 ASP A CA 1
ATOM 823 C C . ASP A 1 106 ? 4.812 16.594 4.73 1 96.94 106 ASP A C 1
ATOM 825 O O . ASP A 1 106 ? 5.5 15.773 5.332 1 96.94 106 ASP A O 1
ATOM 829 N N . ILE A 1 107 ? 3.748 16.266 4.039 1 98.56 107 ILE A N 1
ATOM 830 C CA . ILE A 1 107 ? 3.369 14.875 3.812 1 98.56 107 ILE A CA 1
ATOM 831 C C . ILE A 1 107 ? 3.205 14.617 2.316 1 98.56 107 ILE A C 1
ATOM 833 O O . ILE A 1 107 ? 2.566 15.406 1.612 1 98.56 107 ILE A O 1
ATOM 837 N N . ALA A 1 108 ? 3.768 13.57 1.832 1 98.81 108 ALA A N 1
ATOM 838 C CA . ALA A 1 108 ? 3.621 13.18 0.431 1 98.81 108 ALA A CA 1
ATOM 839 C C . ALA A 1 108 ? 3.279 11.695 0.307 1 98.81 108 ALA A C 1
ATOM 841 O O . ALA A 1 108 ? 3.773 10.875 1.078 1 98.81 108 ALA A O 1
ATOM 842 N N . VAL A 1 109 ? 2.424 11.406 -0.538 1 98.88 109 VAL A N 1
ATOM 843 C CA . VAL A 1 109 ? 2.178 10.047 -1.013 1 98.88 109 VAL A CA 1
ATOM 844 C C . VAL A 1 109 ? 2.744 9.883 -2.422 1 98.88 109 VAL A C 1
ATOM 846 O O . VAL A 1 109 ? 2.379 10.625 -3.334 1 98.88 109 VAL A O 1
ATOM 849 N N . VAL A 1 110 ? 3.641 8.969 -2.609 1 98.94 110 VAL A N 1
ATOM 850 C CA . VAL A 1 110 ? 4.367 8.797 -3.865 1 98.94 110 VAL A CA 1
ATOM 851 C C . VAL A 1 110 ? 4.082 7.406 -4.434 1 98.94 110 VAL A C 1
ATOM 853 O O . VAL A 1 110 ? 4.395 6.395 -3.801 1 98.94 110 VAL A O 1
ATOM 856 N N . ASP A 1 111 ? 3.51 7.355 -5.586 1 98.88 111 ASP A N 1
ATOM 857 C CA . ASP A 1 111 ? 3.238 6.117 -6.309 1 98.88 111 ASP A CA 1
ATOM 858 C C . ASP A 1 111 ? 4.316 5.848 -7.359 1 98.88 111 ASP A C 1
ATOM 860 O O . ASP A 1 111 ? 4.586 6.695 -8.211 1 98.88 111 ASP A O 1
ATOM 864 N N . THR A 1 112 ? 4.871 4.68 -7.309 1 98.94 112 THR A N 1
ATOM 865 C CA . THR A 1 112 ? 5.922 4.328 -8.258 1 98.94 112 THR A CA 1
ATOM 866 C C . THR A 1 112 ? 5.633 2.98 -8.906 1 98.94 112 THR A C 1
ATOM 868 O O . THR A 1 112 ? 4.941 2.139 -8.328 1 98.94 112 THR A O 1
ATOM 871 N N . ILE A 1 113 ? 6.102 2.803 -10.086 1 98.94 113 ILE A N 1
ATOM 872 C CA . ILE A 1 113 ? 6.113 1.545 -10.82 1 98.94 113 ILE A CA 1
ATOM 873 C C . ILE A 1 113 ? 7.543 1.012 -10.906 1 98.94 113 ILE A C 1
ATOM 875 O O . ILE A 1 113 ? 8.461 1.742 -11.281 1 98.94 113 ILE A O 1
ATOM 879 N N . HIS A 1 114 ? 7.723 -0.174 -10.523 1 98.94 114 HIS A N 1
ATOM 880 C CA . HIS A 1 114 ? 9.016 -0.85 -10.578 1 98.94 114 HIS A CA 1
ATOM 881 C C . HIS A 1 114 ? 9.008 -1.958 -11.625 1 98.94 114 HIS A C 1
ATOM 883 O O . HIS A 1 114 ? 8.125 -2.82 -11.617 1 98.94 114 HIS A O 1
ATOM 889 N N . GLU A 1 115 ? 9.891 -1.955 -12.516 1 98.94 115 GLU A N 1
ATOM 890 C CA . GLU A 1 115 ? 10.109 -3.016 -13.492 1 98.94 115 GLU A CA 1
ATOM 891 C C . GLU A 1 115 ? 11.445 -3.713 -13.258 1 98.94 115 GLU A C 1
ATOM 893 O O . GLU A 1 115 ? 12.508 -3.148 -13.547 1 98.94 115 GLU A O 1
ATOM 898 N N . LEU A 1 116 ? 11.344 -4.848 -12.773 1 98.94 116 LEU A N 1
ATOM 899 C CA . LEU A 1 116 ? 12.508 -5.617 -12.352 1 98.94 116 LEU A CA 1
ATOM 900 C C . LEU A 1 116 ? 12.852 -6.695 -13.375 1 98.94 116 LEU A C 1
ATOM 902 O O . LEU A 1 116 ? 11.977 -7.453 -13.797 1 98.94 116 LEU A O 1
ATOM 906 N N . THR A 1 117 ? 14.07 -6.766 -13.781 1 98.88 117 THR A N 1
ATOM 907 C CA . THR A 1 117 ? 14.594 -7.773 -14.695 1 98.88 117 THR A CA 1
ATOM 908 C C . THR A 1 117 ? 15.883 -8.375 -14.156 1 98.88 117 THR A C 1
ATOM 910 O O . THR A 1 117 ? 16.453 -7.879 -13.172 1 98.88 117 THR A O 1
ATOM 913 N N . GLY A 1 118 ? 16.281 -9.523 -14.727 1 98.75 118 GLY A N 1
ATOM 914 C CA . GLY A 1 118 ? 17.562 -10.117 -14.406 1 98.75 118 GLY A CA 1
ATOM 915 C C . GLY A 1 118 ? 17.562 -10.906 -13.109 1 98.75 118 GLY A C 1
ATOM 916 O O . GLY A 1 118 ? 18.609 -11.305 -12.617 1 98.75 118 GLY A O 1
ATOM 917 N N . HIS A 1 119 ? 16.438 -11.016 -12.484 1 98.69 119 HIS A N 1
ATOM 918 C CA . HIS A 1 119 ? 16.328 -11.828 -11.273 1 98.69 119 HIS A CA 1
ATOM 919 C C . HIS A 1 119 ? 16.531 -13.305 -11.586 1 98.69 119 HIS A C 1
ATOM 921 O O . HIS A 1 119 ? 16.172 -13.766 -12.672 1 98.69 119 HIS A O 1
ATOM 927 N N . THR A 1 120 ? 17.016 -14.039 -10.641 1 97.81 120 THR A N 1
ATOM 928 C CA . THR A 1 120 ? 17.297 -15.453 -10.828 1 97.81 120 THR A CA 1
ATOM 929 C C . THR A 1 120 ? 16.188 -16.312 -10.234 1 97.81 120 THR A C 1
ATOM 931 O O . THR A 1 120 ? 16.203 -17.531 -10.375 1 97.81 120 THR A O 1
ATOM 934 N N . GLY A 1 121 ? 15.25 -15.734 -9.586 1 97.56 121 GLY A N 1
ATOM 935 C CA . GLY A 1 121 ? 14.102 -16.375 -8.961 1 97.56 121 GLY A CA 1
ATOM 936 C C . GLY A 1 121 ? 13.07 -15.383 -8.461 1 97.56 121 GLY A C 1
ATOM 937 O O . GLY A 1 121 ? 13.281 -14.172 -8.523 1 97.56 121 GLY A O 1
ATOM 938 N N . LEU A 1 122 ? 11.969 -15.914 -8.062 1 97.75 122 LEU A N 1
ATOM 939 C CA . LEU A 1 122 ? 10.898 -15.133 -7.449 1 97.75 122 LEU A CA 1
ATOM 940 C C . LEU A 1 122 ? 10.43 -15.773 -6.152 1 97.75 122 LEU A C 1
ATOM 942 O O . LEU A 1 122 ? 10.562 -16.984 -5.969 1 97.75 122 LEU A O 1
ATOM 946 N N . PRO A 1 123 ? 9.914 -14.922 -5.266 1 96.5 123 PRO A N 1
ATOM 947 C CA . PRO A 1 123 ? 9.33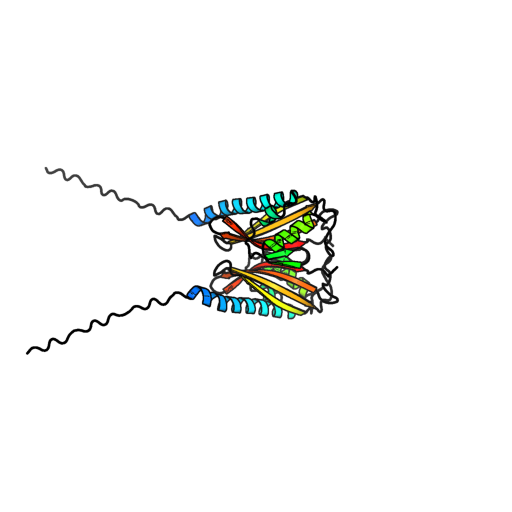6 -15.539 -4.074 1 96.5 123 PRO A CA 1
ATOM 948 C C . PRO A 1 123 ? 8.195 -16.5 -4.41 1 96.5 123 PRO A C 1
ATOM 950 O O . PRO A 1 123 ? 7.512 -16.328 -5.422 1 96.5 123 PRO A O 1
ATOM 953 N N . PRO A 1 124 ? 8.023 -17.484 -3.51 1 93.62 124 PRO A N 1
ATOM 954 C CA . PRO A 1 124 ? 6.891 -18.391 -3.748 1 93.62 124 PRO A CA 1
ATOM 955 C C . PRO A 1 124 ? 5.566 -17.641 -3.916 1 93.62 124 PRO A C 1
ATOM 957 O O . PRO A 1 124 ? 5.285 -16.703 -3.17 1 93.62 124 PRO A O 1
ATOM 960 N N . GLY A 1 125 ? 4.855 -18 -4.922 1 94.5 125 GLY A N 1
ATOM 961 C CA . GLY A 1 125 ? 3.543 -17.422 -5.16 1 94.5 125 GLY A CA 1
ATOM 962 C C . GLY A 1 125 ? 3.584 -16.219 -6.07 1 94.5 125 GLY A C 1
ATOM 963 O O . GLY A 1 125 ? 2.539 -15.688 -6.461 1 94.5 125 GLY A O 1
ATOM 964 N N . VAL A 1 126 ? 4.73 -15.758 -6.418 1 97.44 126 VAL A N 1
ATOM 965 C CA . VAL A 1 126 ? 4.879 -14.609 -7.301 1 97.44 126 VAL A CA 1
ATOM 966 C C . VAL A 1 126 ? 5.207 -15.078 -8.711 1 97.44 126 VAL A C 1
ATOM 968 O O . VAL A 1 126 ? 5.988 -16.016 -8.898 1 97.44 126 VAL A O 1
ATOM 971 N N . GLN A 1 127 ? 4.555 -14.438 -9.656 1 96.19 127 GLN A N 1
ATOM 972 C CA . GLN A 1 127 ? 4.832 -14.695 -11.062 1 96.19 127 GLN A CA 1
ATOM 973 C C . GLN A 1 127 ? 5.305 -13.43 -11.766 1 96.19 127 GLN A C 1
ATOM 975 O O . GLN A 1 127 ? 4.945 -12.312 -11.375 1 96.19 127 GLN A O 1
ATOM 980 N N . ASN A 1 128 ? 6.094 -13.672 -12.789 1 98.25 128 ASN A N 1
ATOM 981 C CA . ASN A 1 128 ? 6.43 -12.547 -13.656 1 98.25 128 ASN A CA 1
ATOM 982 C C . ASN A 1 128 ? 5.188 -11.961 -14.32 1 98.25 128 ASN A C 1
ATOM 984 O O . ASN A 1 128 ? 4.297 -12.695 -14.742 1 98.25 128 ASN A O 1
ATOM 988 N N . THR A 1 129 ? 5.199 -10.641 -14.383 1 98.62 129 THR A N 1
ATOM 989 C CA . THR A 1 129 ? 4.133 -9.945 -15.102 1 98.62 129 THR A CA 1
ATOM 990 C C . THR A 1 129 ? 4.164 -10.289 -16.578 1 98.62 129 THR A C 1
ATOM 992 O O . THR A 1 129 ? 3.113 -10.484 -17.203 1 98.62 129 THR A O 1
ATOM 995 N N . GLN A 1 130 ? 5.301 -10.266 -17.141 1 98.06 130 GLN A N 1
ATOM 996 C CA . GLN A 1 130 ? 5.688 -10.734 -18.469 1 98.06 130 GLN A CA 1
ATOM 997 C C . GLN A 1 130 ? 6.957 -11.578 -18.406 1 98.06 130 GLN A C 1
ATOM 999 O O . GLN A 1 130 ? 7.676 -11.555 -17.406 1 98.06 130 GLN A O 1
ATOM 1004 N N . PRO A 1 131 ? 7.172 -12.414 -19.469 1 97.5 131 PRO A N 1
ATOM 1005 C CA . PRO A 1 131 ? 8.391 -13.227 -19.422 1 97.5 131 PRO A CA 1
ATOM 1006 C C . PRO A 1 131 ? 9.633 -12.406 -19.062 1 97.5 131 PRO A C 1
ATOM 1008 O O . PRO A 1 131 ? 9.977 -11.461 -19.781 1 97.5 131 PRO A O 1
ATOM 1011 N N . GLY A 1 132 ? 10.219 -12.734 -17.969 1 98.12 132 GLY A N 1
ATOM 1012 C CA . GLY A 1 132 ? 11.477 -12.133 -17.547 1 98.12 132 GLY A CA 1
ATOM 1013 C C . GLY A 1 132 ? 11.297 -10.789 -16.875 1 98.12 132 GLY A C 1
ATOM 1014 O O . GLY A 1 132 ? 12.273 -10.133 -16.5 1 98.12 132 GLY A O 1
ATOM 1015 N N . LEU A 1 133 ? 10.039 -10.367 -16.672 1 98.81 133 LEU A N 1
ATOM 1016 C CA . LEU A 1 133 ? 9.766 -9.039 -16.125 1 98.81 133 LEU A CA 1
ATOM 1017 C C . LEU A 1 133 ? 8.781 -9.125 -14.969 1 98.81 133 LEU A C 1
ATOM 1019 O O . LEU A 1 133 ? 7.648 -9.586 -15.148 1 98.81 133 LEU A O 1
ATOM 1023 N N . LEU A 1 134 ? 9.266 -8.766 -13.828 1 98.88 134 LEU A N 1
ATOM 1024 C CA . LEU A 1 134 ? 8.375 -8.547 -12.688 1 98.88 134 LEU A CA 1
ATOM 1025 C C . LEU A 1 134 ? 8.062 -7.062 -12.531 1 98.88 134 LEU A C 1
ATOM 1027 O O . LEU A 1 134 ? 8.961 -6.254 -12.297 1 98.88 134 LEU A O 1
ATOM 1031 N N . ARG A 1 135 ? 6.84 -6.684 -12.727 1 98.94 135 ARG A N 1
ATOM 1032 C CA . ARG A 1 135 ? 6.371 -5.328 -12.461 1 98.94 135 ARG A CA 1
ATOM 1033 C C . ARG A 1 135 ? 5.652 -5.258 -11.117 1 98.94 135 ARG A C 1
ATOM 1035 O O . ARG A 1 135 ? 4.879 -6.152 -10.766 1 98.94 135 ARG A O 1
ATOM 1042 N N . THR A 1 136 ? 5.945 -4.262 -10.352 1 98.94 136 THR A N 1
ATOM 1043 C CA . THR A 1 136 ? 5.234 -4.059 -9.094 1 98.94 136 THR A CA 1
ATOM 1044 C C . THR A 1 136 ? 4.758 -2.615 -8.977 1 98.94 136 THR A C 1
ATOM 1046 O O . THR A 1 136 ? 5.27 -1.725 -9.656 1 98.94 136 THR A O 1
ATOM 1049 N N . GLN A 1 137 ? 3.674 -2.359 -8.258 1 98.94 137 GLN A N 1
ATOM 1050 C CA . GLN A 1 137 ? 3.205 -1.056 -7.801 1 98.94 137 GLN A CA 1
ATOM 1051 C C . GLN A 1 137 ? 3.658 -0.777 -6.371 1 98.94 137 GLN A C 1
ATOM 1053 O O . GLN A 1 137 ? 3.35 -1.544 -5.457 1 98.94 137 GLN A O 1
ATOM 1058 N N . MET A 1 138 ? 4.367 0.271 -6.164 1 98.94 138 MET A N 1
ATOM 1059 C CA . MET A 1 138 ? 4.852 0.65 -4.84 1 98.94 138 MET A CA 1
ATOM 1060 C C . MET A 1 138 ? 4.297 2.008 -4.422 1 98.94 138 MET A C 1
ATOM 1062 O O . MET A 1 138 ? 4.352 2.967 -5.195 1 98.94 138 MET A O 1
ATOM 1066 N N . LYS A 1 139 ? 3.715 2.102 -3.256 1 98.94 139 LYS A N 1
ATOM 1067 C CA . LYS A 1 139 ? 3.307 3.369 -2.658 1 98.94 139 LYS A CA 1
ATOM 1068 C C . LYS A 1 139 ? 4.156 3.699 -1.434 1 98.94 139 LYS A C 1
ATOM 1070 O O . LYS A 1 139 ? 4.359 2.846 -0.567 1 98.94 139 LYS A O 1
ATOM 1075 N N . TYR A 1 140 ? 4.645 4.883 -1.353 1 98.94 140 TYR A N 1
ATOM 1076 C CA . TYR A 1 140 ? 5.32 5.398 -0.168 1 98.94 140 TYR A CA 1
ATOM 1077 C C . TYR A 1 140 ? 4.496 6.492 0.5 1 98.94 140 TYR A C 1
ATOM 1079 O O . TYR A 1 140 ? 3.889 7.324 -0.179 1 98.94 140 TYR A O 1
ATOM 1087 N N . VAL A 1 141 ? 4.465 6.5 1.772 1 98.94 141 VAL A N 1
ATOM 1088 C CA . VAL A 1 141 ? 4.098 7.672 2.564 1 98.94 141 VAL A CA 1
ATOM 1089 C C . VAL A 1 141 ? 5.359 8.344 3.107 1 98.94 141 VAL A C 1
ATOM 1091 O O . VAL A 1 141 ? 6.152 7.711 3.811 1 98.94 141 VAL A O 1
ATOM 1094 N N . MET A 1 142 ? 5.531 9.594 2.773 1 98.94 142 MET A N 1
ATOM 1095 C CA . MET A 1 142 ? 6.758 10.297 3.143 1 98.94 142 MET A CA 1
ATOM 1096 C C . MET A 1 142 ? 6.441 11.57 3.924 1 98.94 142 MET A C 1
ATOM 1098 O O . MET A 1 142 ? 5.398 12.188 3.719 1 98.94 142 MET A O 1
ATOM 1102 N N . LYS A 1 143 ? 7.316 11.891 4.777 1 98.81 143 LYS A N 1
ATOM 1103 C CA . LYS A 1 143 ? 7.215 13.094 5.594 1 98.81 143 LYS A CA 1
ATOM 1104 C C . LYS A 1 143 ? 8.516 13.891 5.57 1 98.81 143 LYS A C 1
ATOM 1106 O O . LYS A 1 143 ? 9.602 13.312 5.637 1 98.81 143 LYS A O 1
ATOM 1111 N N . LYS A 1 144 ? 8.383 15.195 5.438 1 98.31 144 LYS A N 1
ATOM 1112 C CA . LYS A 1 144 ? 9.539 16.062 5.574 1 98.31 144 LYS A CA 1
ATOM 1113 C C . LYS A 1 144 ? 9.875 16.312 7.043 1 98.31 144 LYS A C 1
ATOM 1115 O O . LYS A 1 144 ? 9.062 16.859 7.789 1 98.31 144 LYS A O 1
ATOM 1120 N N . ILE A 1 145 ? 10.945 15.852 7.516 1 98.06 145 ILE A N 1
ATOM 1121 C CA . ILE A 1 145 ? 11.422 15.977 8.891 1 98.06 145 ILE A CA 1
ATOM 1122 C C . ILE A 1 145 ? 12.719 16.781 8.914 1 98.06 145 ILE A C 1
ATOM 1124 O O . ILE A 1 145 ? 13.734 16.359 8.352 1 98.06 145 ILE A O 1
ATOM 1128 N N . SER A 1 146 ? 12.633 17.953 9.531 1 97.12 146 SER A N 1
ATOM 1129 C CA . SER A 1 146 ? 13.789 18.828 9.617 1 97.12 146 SER A CA 1
ATOM 1130 C C . SER A 1 146 ? 14.359 19.141 8.234 1 97.12 146 SER A C 1
ATOM 1132 O O . SER A 1 146 ? 15.562 19.031 8.008 1 97.12 146 SER A O 1
ATOM 1134 N N . GLY A 1 147 ? 13.477 19.297 7.34 1 96.62 147 GLY A N 1
ATOM 1135 C CA . GLY A 1 147 ? 13.828 19.781 6.016 1 96.62 147 GLY A CA 1
ATOM 1136 C C . GLY A 1 147 ? 14.203 18.672 5.051 1 96.62 147 GLY A C 1
ATOM 1137 O O . GLY A 1 147 ? 14.531 18.938 3.891 1 96.62 147 GLY A O 1
ATOM 1138 N N . GLN A 1 148 ? 14.164 17.438 5.5 1 98.12 148 GLN A N 1
ATOM 1139 C CA . GLN A 1 148 ? 14.516 16.297 4.656 1 98.12 148 GLN A CA 1
ATOM 1140 C C . GLN A 1 148 ? 13.352 15.32 4.531 1 98.12 148 GLN A C 1
ATOM 1142 O O . GLN A 1 148 ? 12.711 14.984 5.531 1 98.12 148 GLN A O 1
ATOM 1147 N N . TRP A 1 149 ? 13.109 14.867 3.361 1 98.75 149 TRP A N 1
ATOM 1148 C CA . TRP A 1 149 ? 12.062 13.875 3.148 1 98.75 149 TRP A CA 1
ATOM 1149 C C . TRP A 1 149 ? 12.508 12.492 3.617 1 98.75 149 TRP A C 1
ATOM 1151 O O . TRP A 1 149 ? 13.625 12.062 3.316 1 98.75 149 TRP A O 1
ATOM 1161 N N .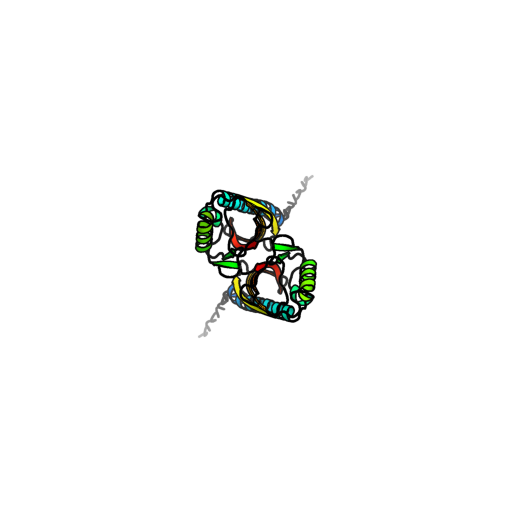 ARG A 1 150 ? 11.664 11.867 4.391 1 98.94 150 ARG A N 1
ATOM 1162 C CA . ARG A 1 150 ? 11.859 10.523 4.922 1 98.94 150 ARG A CA 1
ATOM 1163 C C . ARG A 1 150 ? 10.672 9.625 4.605 1 98.94 150 ARG A C 1
ATOM 1165 O O . ARG A 1 150 ? 9.547 10.109 4.438 1 98.94 150 ARG A O 1
ATOM 1172 N N . ILE A 1 151 ? 10.93 8.352 4.469 1 98.94 151 ILE A N 1
ATOM 1173 C CA . ILE A 1 151 ? 9.875 7.387 4.184 1 98.94 151 ILE A CA 1
ATOM 1174 C C . ILE A 1 151 ? 9.305 6.844 5.488 1 98.94 151 ILE A C 1
ATOM 1176 O O . ILE A 1 151 ? 10.023 6.246 6.289 1 98.94 151 ILE A O 1
ATOM 1180 N N . LEU A 1 152 ? 8.023 6.98 5.703 1 98.88 152 LEU A N 1
ATOM 1181 C CA . LEU A 1 152 ? 7.34 6.492 6.898 1 98.88 152 LEU A CA 1
ATOM 1182 C C . LEU A 1 152 ? 6.812 5.078 6.68 1 98.88 152 LEU A C 1
ATOM 1184 O O . LEU A 1 152 ? 6.688 4.305 7.633 1 98.88 152 LEU A O 1
ATOM 1188 N N . ALA A 1 153 ? 6.445 4.824 5.477 1 98.88 153 ALA A N 1
ATOM 1189 C CA . ALA A 1 153 ? 5.84 3.533 5.152 1 98.88 153 ALA A CA 1
ATOM 1190 C C . ALA A 1 153 ? 5.984 3.217 3.666 1 98.88 153 ALA A C 1
ATOM 1192 O O . ALA A 1 153 ? 5.988 4.125 2.83 1 98.88 153 ALA A O 1
ATOM 1193 N N . GLY A 1 154 ? 6.129 2.035 3.295 1 98.94 154 GLY A N 1
ATOM 1194 C CA . GLY A 1 154 ? 6.086 1.515 1.938 1 98.94 154 GLY A CA 1
ATOM 1195 C C . GLY A 1 154 ? 5.172 0.312 1.79 1 98.94 154 GLY A C 1
ATOM 1196 O O . GLY A 1 154 ? 5.047 -0.496 2.713 1 98.94 154 GLY A O 1
ATOM 1197 N N . HIS A 1 155 ? 4.551 0.179 0.709 1 98.94 155 HIS A N 1
ATOM 1198 C CA . HIS A 1 155 ? 3.646 -0.919 0.388 1 98.94 155 HIS A CA 1
ATOM 1199 C C . HIS A 1 155 ? 3.781 -1.336 -1.072 1 98.94 155 HIS A C 1
ATOM 1201 O O . HIS A 1 155 ? 3.674 -0.5 -1.973 1 98.94 155 HIS A O 1
ATOM 1207 N N . ASN A 1 156 ? 4.059 -2.592 -1.308 1 98.94 156 ASN A N 1
ATOM 1208 C CA . ASN A 1 156 ? 4.355 -3.098 -2.643 1 98.94 156 ASN A CA 1
ATOM 1209 C C . ASN A 1 156 ? 3.396 -4.215 -3.045 1 98.94 156 ASN A C 1
ATOM 1211 O O . ASN A 1 156 ? 3.01 -5.039 -2.211 1 98.94 156 ASN A O 1
ATOM 1215 N N . THR A 1 157 ? 2.951 -4.215 -4.242 1 98.88 157 THR A N 1
ATOM 1216 C CA . THR A 1 157 ? 2.105 -5.266 -4.797 1 98.88 157 THR A CA 1
ATOM 1217 C C . THR A 1 157 ? 2.611 -5.691 -6.172 1 98.88 157 THR A C 1
ATOM 1219 O O . THR A 1 157 ? 2.91 -4.852 -7.02 1 98.88 157 THR A O 1
ATOM 1222 N N . ASP A 1 158 ? 2.768 -6.98 -6.34 1 98.88 158 ASP A N 1
ATOM 1223 C CA . ASP A 1 158 ? 3.162 -7.48 -7.652 1 98.88 158 ASP A CA 1
ATOM 1224 C C . ASP A 1 158 ? 2.016 -7.355 -8.656 1 98.88 158 ASP A C 1
ATOM 1226 O O . ASP A 1 158 ? 0.852 -7.559 -8.305 1 98.88 158 ASP A O 1
ATOM 1230 N N . VAL A 1 159 ? 2.33 -6.961 -9.852 1 98.81 159 VAL A N 1
ATOM 1231 C CA . VAL A 1 159 ? 1.354 -6.93 -10.93 1 98.81 159 VAL A CA 1
ATOM 1232 C C . VAL A 1 159 ? 1.223 -8.32 -11.555 1 98.81 159 VAL A C 1
ATOM 1234 O O . VAL A 1 159 ? 2.178 -8.836 -12.141 1 98.81 159 VAL A O 1
ATOM 1237 N N . LYS A 1 160 ? 0.073 -8.859 -11.477 1 98.31 160 LYS A N 1
ATOM 1238 C CA . LYS A 1 160 ? -0.161 -10.195 -12.008 1 98.31 160 LYS A CA 1
ATOM 1239 C C . LYS A 1 160 ? -0.186 -10.18 -13.531 1 98.31 160 LYS A C 1
ATOM 1241 O O . LYS A 1 160 ? -0.536 -9.172 -14.148 1 98.31 160 LYS A O 1
ATOM 1246 N N . PRO A 1 161 ? 0.217 -11.32 -14.055 1 95.94 161 PRO A N 1
ATOM 1247 C CA . PRO A 1 161 ? 0.113 -11.391 -15.516 1 95.94 161 PRO A CA 1
ATOM 1248 C C . PRO A 1 161 ? -1.322 -11.234 -16.016 1 95.94 161 PRO A C 1
ATOM 1250 O O . PRO A 1 161 ? -2.264 -11.648 -15.328 1 95.94 161 PRO A O 1
ATOM 1253 N N . ALA A 1 162 ? -1.447 -10.656 -17.156 1 89.44 162 ALA A N 1
ATOM 1254 C CA . ALA A 1 162 ? -2.764 -10.578 -17.781 1 89.44 162 ALA A CA 1
ATOM 1255 C C . ALA A 1 162 ? -3.35 -11.969 -18.016 1 89.44 162 ALA A C 1
ATOM 1257 O O . ALA A 1 162 ? -2.615 -12.922 -18.281 1 89.44 162 ALA A O 1
ATOM 1258 N N . PRO A 1 163 ? -4.656 -12.039 -17.812 1 82.75 163 PRO A N 1
ATOM 1259 C CA . PRO A 1 163 ? -5.27 -13.352 -18.031 1 82.75 163 PRO A CA 1
ATOM 1260 C C . PRO A 1 163 ? -5.07 -13.867 -19.453 1 82.75 163 PRO A C 1
ATOM 1262 O O . PRO A 1 163 ? -4.891 -13.07 -20.375 1 82.75 163 PRO A O 1
ATOM 1265 N N . MET B 1 1 ? -8.391 56.312 66.312 1 41.16 1 MET B N 1
ATOM 1266 C CA . MET B 1 1 ? -7.586 55.156 65.938 1 41.16 1 MET B CA 1
ATOM 1267 C C . MET B 1 1 ? -8.172 54.469 64.75 1 41.16 1 MET B C 1
ATOM 1269 O O . MET B 1 1 ? -9.258 53.875 64.812 1 41.16 1 MET B O 1
ATOM 1273 N N . THR B 1 2 ? -7.984 55.125 63.531 1 50.06 2 THR B N 1
ATOM 1274 C CA . THR B 1 2 ? -8.469 54.844 62.188 1 50.06 2 THR B CA 1
ATOM 1275 C C . THR B 1 2 ? -7.98 53.469 61.719 1 50.06 2 THR B C 1
ATOM 1277 O O . THR B 1 2 ? -6.773 53.219 61.656 1 50.06 2 THR B O 1
ATOM 1280 N N . ARG B 1 3 ? -8.758 52.375 61.906 1 53 3 ARG B N 1
ATOM 1281 C CA . ARG B 1 3 ? -8.516 50.969 61.5 1 53 3 ARG B CA 1
ATOM 1282 C C . ARG B 1 3 ? -8.344 50.875 60 1 53 3 ARG B C 1
ATOM 1284 O O . ARG B 1 3 ? -9.242 51.219 59.25 1 53 3 ARG B O 1
ATOM 1291 N N . ILE B 1 4 ? -7.082 51 59.5 1 52.94 4 ILE B N 1
ATOM 1292 C CA . ILE B 1 4 ? -6.719 50.812 58.125 1 52.94 4 ILE B CA 1
ATOM 1293 C C . ILE B 1 4 ? -6.973 49.375 57.688 1 52.94 4 ILE B C 1
ATOM 1295 O O . ILE B 1 4 ? -6.398 48.438 58.281 1 52.94 4 ILE B O 1
ATOM 1299 N N . VAL B 1 5 ? -8.156 48.969 57.25 1 56.97 5 VAL B N 1
ATOM 1300 C CA . VAL B 1 5 ? -8.445 47.656 56.719 1 56.97 5 VAL B CA 1
ATOM 1301 C C . VAL B 1 5 ? -7.543 47.344 55.531 1 56.97 5 VAL B C 1
ATOM 1303 O O . VAL B 1 5 ? -7.484 48.125 54.562 1 56.97 5 VAL B O 1
ATOM 1306 N N . PRO B 1 6 ? -6.484 46.469 55.719 1 55.97 6 PRO B N 1
ATOM 1307 C CA . PRO B 1 6 ? -5.637 46.156 54.594 1 55.97 6 PRO B CA 1
ATOM 1308 C C . PRO B 1 6 ? -6.422 45.5 53.438 1 55.97 6 PRO B C 1
ATOM 1310 O O . PRO B 1 6 ? -7.438 44.844 53.656 1 55.97 6 PRO B O 1
ATOM 1313 N N . ALA B 1 7 ? -6.477 46.188 52.25 1 58.66 7 ALA B N 1
ATOM 1314 C CA . ALA B 1 7 ? -7.031 45.688 51 1 58.66 7 ALA B CA 1
ATOM 1315 C C . ALA B 1 7 ? -6.293 44.406 50.562 1 58.66 7 ALA B C 1
ATOM 1317 O O . ALA B 1 7 ? -5.066 44.438 50.406 1 58.66 7 ALA B O 1
ATOM 1318 N N . THR B 1 8 ? -6.676 43.219 50.969 1 56.16 8 THR B N 1
ATOM 1319 C CA . THR B 1 8 ? -6.113 41.969 50.438 1 56.16 8 THR B CA 1
ATOM 1320 C C . THR B 1 8 ? -6.242 41.906 48.938 1 56.16 8 THR B C 1
ATOM 1322 O O . THR B 1 8 ? -7.34 42.031 48.406 1 56.16 8 THR B O 1
ATOM 1325 N N . SER B 1 9 ? -5.211 42.25 48.188 1 57.03 9 SER B N 1
ATOM 1326 C CA . SER B 1 9 ? -5.168 42.062 46.719 1 57.03 9 SER B CA 1
ATOM 1327 C C . SER B 1 9 ? -5.344 40.625 46.344 1 57.03 9 SER B C 1
ATOM 1329 O O . SER B 1 9 ? -4.594 39.75 46.781 1 57.03 9 SER B O 1
ATOM 1331 N N . LEU B 1 10 ? -6.531 40.188 46 1 57.5 10 LEU B N 1
ATOM 1332 C CA . LEU B 1 10 ? -6.762 38.844 45.438 1 57.5 10 LEU B CA 1
ATOM 1333 C C . LEU B 1 10 ? -6.012 38.656 44.125 1 57.5 10 LEU B C 1
ATOM 1335 O O . LEU B 1 10 ? -6.293 39.375 43.125 1 57.5 10 LEU B O 1
ATOM 1339 N N . LEU B 1 11 ? -4.77 38.25 44.156 1 57.97 11 LEU B N 1
ATOM 1340 C CA . LEU B 1 11 ? -4.039 37.875 42.969 1 57.97 11 LEU B CA 1
ATOM 1341 C C . LEU B 1 11 ? -4.754 36.719 42.219 1 57.97 11 LEU B C 1
ATOM 1343 O O . LEU B 1 11 ? -4.949 35.656 42.781 1 57.97 11 LEU B O 1
ATOM 1347 N N . ALA B 1 12 ? -5.508 37.031 41.156 1 60.47 12 ALA B N 1
ATOM 1348 C CA . ALA B 1 12 ? -6.094 36.031 40.281 1 60.47 12 ALA B CA 1
ATOM 1349 C C . ALA B 1 12 ? -5.008 35.188 39.594 1 60.47 12 ALA B C 1
ATOM 1351 O O . ALA B 1 12 ? -4.199 35.75 38.844 1 60.47 12 ALA B O 1
ATOM 1352 N N . LEU B 1 13 ? -4.578 34.094 40.156 1 58.62 13 LEU B N 1
ATOM 1353 C CA . LEU B 1 13 ? -3.721 33.125 39.469 1 58.62 13 LEU B CA 1
ATOM 1354 C C . LEU B 1 13 ? -4.398 32.625 38.188 1 58.62 13 LEU B C 1
ATOM 1356 O O . LEU B 1 13 ? -5.414 31.922 38.25 1 58.62 13 LEU B O 1
ATOM 1360 N N . LEU B 1 14 ? -4.09 33.25 37.062 1 56.72 14 LEU B N 1
ATOM 1361 C CA . LEU B 1 14 ? -4.477 32.656 35.781 1 56.72 14 LEU B CA 1
ATOM 1362 C C . LEU B 1 14 ? -3.818 31.297 35.562 1 56.72 14 LEU B C 1
ATOM 1364 O O . LEU B 1 14 ? -2.6 31.219 35.406 1 56.72 14 LEU B O 1
ATOM 1368 N N . PHE B 1 15 ? -4.41 30.203 36.031 1 54.66 15 PHE B N 1
ATOM 1369 C CA . PHE B 1 15 ? -3.967 28.875 35.656 1 54.66 15 PHE B CA 1
ATOM 1370 C C . PHE B 1 15 ? -3.953 28.688 34.156 1 54.66 15 PHE B C 1
ATOM 1372 O O . PHE B 1 15 ? -5.004 28.703 33.5 1 54.66 15 PHE B O 1
ATOM 1379 N N . LEU B 1 16 ? -2.863 28.891 33.531 1 52.66 16 LEU B N 1
ATOM 1380 C CA . LEU B 1 16 ? -2.67 28.453 32.156 1 52.66 16 LEU B CA 1
ATOM 1381 C C . LEU B 1 16 ? -2.949 26.969 32 1 52.66 16 LEU B C 1
ATOM 1383 O O . LEU B 1 16 ? -2.211 26.141 32.562 1 52.66 16 LEU B O 1
ATOM 1387 N N . LEU B 1 17 ? -4.172 26.484 31.766 1 52.75 17 LEU B N 1
ATOM 1388 C CA . LEU B 1 17 ? -4.445 25.109 31.375 1 52.75 17 LEU B CA 1
ATOM 1389 C C . LEU B 1 17 ? -3.514 24.672 30.25 1 52.75 17 LEU B C 1
ATOM 1391 O O . LEU B 1 17 ? -3.41 25.328 29.219 1 52.75 17 LEU B O 1
ATOM 1395 N N . PRO B 1 18 ? -2.594 23.828 30.594 1 52.72 18 PRO B N 1
ATOM 1396 C CA . PRO B 1 18 ? -1.8 23.297 29.484 1 52.72 18 PRO B CA 1
ATOM 1397 C C . PRO B 1 18 ? -2.664 22.797 28.328 1 52.72 18 PRO B C 1
ATOM 1399 O O . PRO B 1 18 ? -3.781 22.328 28.547 1 52.72 18 PRO B O 1
ATOM 1402 N N . THR B 1 19 ? -2.521 23.234 27.141 1 46.62 19 THR B N 1
ATOM 1403 C CA . THR B 1 19 ? -3 22.688 25.859 1 46.62 19 THR B CA 1
ATOM 1404 C C . THR B 1 19 ? -2.676 21.203 25.75 1 46.62 19 THR B C 1
ATOM 1406 O O . THR B 1 19 ? -1.595 20.844 25.297 1 46.62 19 THR B O 1
ATOM 1409 N N . ALA B 1 20 ? -2.963 20.406 26.734 1 48.88 20 ALA B N 1
ATOM 1410 C CA . ALA B 1 20 ? -2.926 18.953 26.531 1 48.88 20 ALA B CA 1
ATOM 1411 C C . ALA B 1 20 ? -3.695 18.562 25.266 1 48.88 20 ALA B C 1
ATOM 1413 O O . ALA B 1 20 ? -4.199 17.438 25.172 1 48.88 20 ALA B O 1
ATOM 1414 N N . CYS B 1 21 ? -4.172 19.359 24.484 1 50.88 21 CYS B N 1
ATOM 1415 C CA . CYS B 1 21 ? -5.082 19.172 23.359 1 50.88 21 CYS B CA 1
ATOM 1416 C C . CYS B 1 21 ? -4.508 18.172 22.359 1 50.88 21 CYS B C 1
ATOM 1418 O O . CYS B 1 21 ? -5.254 17.453 21.703 1 50.88 21 CYS B O 1
ATOM 1420 N N . SER B 1 22 ? -3.219 18.031 22.312 1 52.25 22 SER B N 1
ATOM 1421 C CA . SER B 1 22 ? -2.684 17.266 21.188 1 52.25 22 SER B CA 1
ATOM 1422 C C . SER B 1 22 ? -2.943 15.766 21.375 1 52.25 22 SER B C 1
ATOM 1424 O O . SER B 1 22 ? -3.365 15.086 20.438 1 52.25 22 SER B O 1
ATOM 1426 N N . ASP B 1 23 ? -2.711 15.18 22.594 1 54.88 23 ASP B N 1
ATOM 1427 C CA . ASP B 1 23 ? -2.818 13.742 22.859 1 54.88 23 ASP B CA 1
ATOM 1428 C C . ASP B 1 23 ? -4.273 13.289 22.812 1 54.88 23 ASP B C 1
ATOM 1430 O O . ASP B 1 23 ? -4.57 12.18 22.344 1 54.88 23 ASP B O 1
ATOM 1434 N N . ALA B 1 24 ? -5.199 13.953 23.516 1 54.22 24 ALA B N 1
ATOM 1435 C CA . ALA B 1 24 ? -6.617 13.594 23.562 1 54.22 24 ALA B CA 1
ATOM 1436 C C . ALA B 1 24 ? -7.215 13.508 22.156 1 54.22 24 ALA B C 1
ATOM 1438 O O . ALA B 1 24 ? -8.047 12.641 21.891 1 54.22 24 ALA B O 1
ATOM 1439 N N . SER B 1 25 ? -6.598 14.328 21.328 1 70.12 25 SER B N 1
ATOM 1440 C CA . SER B 1 25 ? -7.082 14.422 19.953 1 70.12 25 SER B CA 1
ATOM 1441 C C . SER B 1 25 ? -6.781 13.148 19.172 1 70.12 25 SER B C 1
ATOM 1443 O O . SER B 1 25 ? -7.645 12.641 18.453 1 70.12 25 SER B O 1
ATOM 1445 N N . HIS B 1 26 ? -5.863 12.375 19.672 1 86.5 26 HIS B N 1
ATOM 1446 C CA . HIS B 1 26 ? -5.559 11.188 18.875 1 86.5 26 HIS B CA 1
ATOM 1447 C C . HIS B 1 26 ? -6.402 10 19.328 1 86.5 26 HIS B C 1
ATOM 1449 O O . HIS B 1 26 ? -6.73 9.125 18.516 1 86.5 26 HIS B O 1
ATOM 1455 N N . ALA B 1 27 ? -6.863 10 20.547 1 92 27 ALA B N 1
ATOM 1456 C CA . ALA B 1 27 ? -7.699 8.883 21 1 92 27 ALA B CA 1
ATOM 1457 C C . ALA B 1 27 ? -9.047 8.891 20.281 1 92 27 ALA B C 1
ATOM 1459 O O . ALA B 1 27 ? -9.531 7.848 19.844 1 92 27 ALA B O 1
ATOM 1460 N N . GLN B 1 28 ? -9.703 9.984 20.297 1 96 28 GLN B N 1
ATOM 1461 C CA . GLN B 1 28 ? -10.969 10.109 19.578 1 96 28 GLN B CA 1
ATOM 1462 C C . GLN B 1 28 ? -10.781 9.812 18.078 1 96 28 GLN B C 1
ATOM 1464 O O . GLN B 1 28 ? -11.609 9.133 17.469 1 96 28 GLN B O 1
ATOM 1469 N N . ASP B 1 29 ? -9.734 10.367 17.516 1 98 29 ASP B N 1
ATOM 1470 C CA . ASP B 1 29 ? -9.43 10.125 16.109 1 98 29 ASP B CA 1
ATOM 1471 C C . ASP B 1 29 ? -9.258 8.625 15.836 1 98 29 ASP B C 1
ATOM 1473 O O . ASP B 1 29 ? -9.781 8.109 14.844 1 98 29 ASP B O 1
ATOM 1477 N N . GLU B 1 30 ? -8.539 7.965 16.719 1 98.12 30 GLU B N 1
ATOM 1478 C CA . GLU B 1 30 ? -8.344 6.527 16.562 1 98.12 30 GLU B CA 1
ATOM 1479 C C . GLU B 1 30 ? -9.68 5.785 16.594 1 98.12 30 GLU B C 1
ATOM 1481 O O . GLU B 1 30 ? -9.906 4.871 15.797 1 98.12 30 GLU B O 1
ATOM 1486 N N . MET B 1 31 ? -10.516 6.113 17.516 1 98.12 31 MET B N 1
ATOM 1487 C CA . MET B 1 31 ? -11.836 5.492 17.594 1 98.12 31 MET B CA 1
ATOM 1488 C C . MET B 1 31 ? -12.625 5.711 16.312 1 98.12 31 MET B C 1
ATOM 1490 O O . MET B 1 31 ? -13.258 4.785 15.805 1 98.12 31 MET B O 1
ATOM 1494 N N . GLU B 1 32 ? -12.617 6.891 15.82 1 98.56 32 GLU B N 1
ATOM 1495 C CA . GLU B 1 32 ? -13.32 7.219 14.586 1 98.56 32 GLU B CA 1
ATOM 1496 C C . GLU B 1 32 ? -12.766 6.418 13.406 1 98.56 32 GLU B C 1
ATOM 1498 O O . GLU B 1 32 ? -13.531 5.93 12.57 1 98.56 32 GLU B O 1
ATOM 1503 N N . LEU B 1 33 ? -11.477 6.293 13.289 1 98.88 33 LEU B N 1
ATOM 1504 C CA . LEU B 1 33 ? -10.836 5.551 12.211 1 98.88 33 LEU B CA 1
ATOM 1505 C C . LEU B 1 33 ? -11.188 4.066 12.297 1 98.88 33 LEU B C 1
ATOM 1507 O O . LEU B 1 33 ? -11.484 3.441 11.273 1 98.88 33 LEU B O 1
ATOM 1511 N N . ARG B 1 34 ? -11.141 3.516 13.508 1 98.81 34 ARG B N 1
ATOM 1512 C CA . ARG B 1 34 ? -11.516 2.115 13.68 1 98.81 34 ARG B CA 1
ATOM 1513 C C . ARG B 1 34 ? -12.984 1.892 13.32 1 98.81 34 ARG B C 1
ATOM 1515 O O . ARG B 1 34 ? -13.336 0.863 12.742 1 98.81 34 ARG B O 1
ATOM 1522 N N . GLN B 1 35 ? -13.828 2.803 13.688 1 98.75 35 GLN B N 1
ATOM 1523 C CA . GLN B 1 35 ? -15.234 2.711 13.32 1 98.75 35 GLN B CA 1
ATOM 1524 C C . GLN B 1 35 ? -15.422 2.775 11.805 1 98.75 35 GLN B C 1
ATOM 1526 O O . GLN B 1 35 ? -16.234 2.049 11.242 1 98.75 35 GLN B O 1
ATOM 1531 N N . LEU B 1 36 ? -14.734 3.674 11.164 1 98.88 36 LEU B N 1
ATOM 1532 C CA . LEU B 1 36 ? -14.781 3.771 9.711 1 98.88 36 LEU B CA 1
ATOM 1533 C C . LEU B 1 36 ? -14.43 2.438 9.062 1 98.88 36 LEU B C 1
ATOM 1535 O O . LEU B 1 36 ? -15.125 1.975 8.156 1 98.88 36 LEU B O 1
ATOM 1539 N N . VAL B 1 37 ? -13.352 1.806 9.516 1 98.94 37 VAL B N 1
ATOM 1540 C CA . VAL B 1 37 ? -12.906 0.523 8.977 1 98.94 37 VAL B CA 1
ATOM 1541 C C . VAL B 1 37 ? -13.969 -0.542 9.242 1 98.94 37 VAL B C 1
ATOM 1543 O O . VAL B 1 37 ? -14.25 -1.376 8.375 1 98.94 37 VAL B O 1
ATOM 1546 N N . ALA B 1 38 ? -14.57 -0.526 10.406 1 98.88 38 ALA B N 1
ATOM 1547 C CA . ALA B 1 38 ? -15.609 -1.488 10.75 1 98.88 38 ALA B CA 1
ATOM 1548 C C . ALA B 1 38 ? -16.812 -1.343 9.828 1 98.88 38 ALA B C 1
ATOM 1550 O O . ALA B 1 38 ? -17.375 -2.34 9.367 1 98.88 38 ALA B O 1
ATOM 1551 N N . VAL B 1 39 ? -17.234 -0.124 9.594 1 98.81 39 VAL B N 1
ATOM 1552 C CA . VAL B 1 39 ? -18.359 0.152 8.719 1 98.81 39 VAL B CA 1
ATOM 1553 C C . VAL B 1 39 ? -18.047 -0.318 7.297 1 98.81 39 VAL B C 1
ATOM 1555 O O . VAL B 1 39 ? -18.906 -0.864 6.605 1 98.81 39 VAL B O 1
ATOM 1558 N N . GLN B 1 40 ? -16.828 -0.105 6.859 1 98.88 40 GLN B N 1
ATOM 1559 C CA . GLN B 1 40 ? -16.406 -0.57 5.543 1 98.88 40 GLN B CA 1
ATOM 1560 C C . GLN B 1 40 ? -16.469 -2.092 5.449 1 98.88 40 GLN B C 1
ATOM 1562 O O . GLN B 1 40 ? -16.922 -2.637 4.438 1 98.88 40 GLN B O 1
ATOM 1567 N N . ALA B 1 41 ? -16.031 -2.779 6.48 1 98.88 41 ALA B N 1
ATOM 1568 C CA . ALA B 1 41 ? -16.094 -4.238 6.52 1 98.88 41 ALA B CA 1
ATOM 1569 C C . ALA B 1 41 ? -17.531 -4.727 6.422 1 98.88 41 ALA B C 1
ATOM 1571 O O . ALA B 1 41 ? -17.828 -5.68 5.695 1 98.88 41 ALA B O 1
ATOM 1572 N N . GLU B 1 42 ? -18.422 -4.09 7.137 1 98.88 42 GLU B N 1
ATOM 1573 C CA . GLU B 1 42 ? -19.844 -4.441 7.074 1 98.88 42 GLU B CA 1
ATOM 1574 C C . GLU B 1 42 ? -20.391 -4.242 5.668 1 98.88 42 GLU B C 1
ATOM 1576 O O . GLU B 1 42 ? -21.203 -5.047 5.195 1 98.88 42 GLU B O 1
ATOM 1581 N N . ALA B 1 43 ? -20.016 -3.135 5.055 1 98.94 43 ALA B N 1
ATOM 1582 C CA . ALA B 1 43 ? -20.453 -2.865 3.689 1 98.94 43 ALA B CA 1
ATOM 1583 C C . ALA B 1 43 ? -20 -3.975 2.742 1 98.94 43 ALA B C 1
ATOM 1585 O O . ALA B 1 43 ? -20.766 -4.387 1.858 1 98.94 43 ALA B O 1
ATOM 1586 N N . TRP B 1 44 ? -18.734 -4.441 2.863 1 98.94 44 TRP B N 1
ATOM 1587 C CA . TRP B 1 44 ? -18.266 -5.582 2.076 1 98.94 44 TRP B CA 1
ATOM 1588 C C . TRP B 1 44 ? -19.172 -6.789 2.279 1 98.94 44 TRP B C 1
ATOM 1590 O O . TRP B 1 44 ? -19.625 -7.406 1.312 1 98.94 44 TRP B O 1
ATOM 1600 N N . ASN B 1 45 ? -19.453 -7.102 3.514 1 98.88 45 ASN B N 1
ATOM 1601 C CA . ASN B 1 45 ? -20.203 -8.305 3.857 1 98.88 45 ASN B CA 1
ATOM 1602 C C . ASN B 1 45 ? -21.625 -8.242 3.346 1 98.88 45 ASN B C 1
ATOM 1604 O O . ASN B 1 45 ? -22.297 -9.273 3.221 1 98.88 45 ASN B O 1
ATOM 1608 N N . ARG B 1 46 ? -22.078 -7.039 2.988 1 98.69 46 ARG B N 1
ATOM 1609 C CA . ARG B 1 46 ? -23.391 -6.848 2.402 1 98.69 46 ARG B CA 1
ATOM 1610 C C . ARG B 1 46 ? -23.312 -6.742 0.884 1 98.69 46 ARG B C 1
ATOM 1612 O O . ARG B 1 46 ? -24.328 -6.594 0.209 1 98.69 46 ARG B O 1
ATOM 1619 N N . GLY B 1 47 ? -22.125 -6.773 0.341 1 98.69 47 GLY B N 1
ATOM 1620 C CA . GLY B 1 47 ? -21.938 -6.594 -1.091 1 98.69 47 GLY B CA 1
ATOM 1621 C C . GLY B 1 47 ? -22.344 -5.215 -1.576 1 98.69 47 GLY B C 1
ATOM 1622 O O . GLY B 1 47 ? -22.859 -5.062 -2.686 1 98.69 47 GLY B O 1
ATOM 1623 N N . ASP B 1 48 ? -22.172 -4.164 -0.734 1 98.88 48 ASP B N 1
ATOM 1624 C CA . ASP B 1 48 ? -22.594 -2.799 -1.014 1 98.88 48 ASP B CA 1
ATOM 1625 C C . ASP B 1 48 ? -21.422 -1.917 -1.404 1 98.88 48 ASP B C 1
ATOM 1627 O O . ASP B 1 48 ? -20.812 -1.271 -0.55 1 98.88 48 ASP B O 1
ATOM 1631 N N . ALA B 1 49 ? -21.188 -1.823 -2.658 1 98.88 49 ALA B N 1
ATOM 1632 C CA . ALA B 1 49 ? -20.016 -1.113 -3.158 1 98.88 49 ALA B CA 1
ATOM 1633 C C . ALA B 1 49 ? -20.109 0.379 -2.85 1 98.88 49 ALA B C 1
ATOM 1635 O O . ALA B 1 49 ? -19.094 1.025 -2.58 1 98.88 49 ALA B O 1
ATOM 1636 N N . THR B 1 50 ? -21.25 0.954 -2.926 1 98.88 50 THR B N 1
ATOM 1637 C CA . THR B 1 50 ? -21.453 2.367 -2.627 1 98.88 50 THR B CA 1
ATOM 1638 C C . THR B 1 50 ? -21.062 2.676 -1.185 1 98.88 50 THR B C 1
ATOM 1640 O O . THR B 1 50 ? -20.297 3.611 -0.927 1 98.88 50 THR B O 1
ATOM 1643 N N . ALA B 1 51 ? -21.562 1.862 -0.305 1 98.88 51 ALA B N 1
ATOM 1644 C CA . ALA B 1 51 ? -21.234 2.055 1.104 1 98.88 51 ALA B CA 1
ATOM 1645 C C . ALA B 1 51 ? -19.75 1.776 1.359 1 98.88 51 ALA B C 1
ATOM 1647 O O . ALA B 1 51 ? -19.125 2.439 2.186 1 98.88 51 ALA B O 1
ATOM 1648 N N . TRP B 1 52 ? -19.203 0.774 0.68 1 98.94 52 TRP B N 1
ATOM 1649 C CA . TRP B 1 52 ? -17.812 0.407 0.876 1 98.94 52 TRP B CA 1
ATOM 1650 C C . TRP B 1 52 ? -16.875 1.56 0.495 1 98.94 52 TRP B C 1
ATOM 1652 O O . TRP B 1 52 ? -15.836 1.756 1.117 1 98.94 52 TRP B O 1
ATOM 1662 N N . THR B 1 53 ? -17.281 2.379 -0.516 1 98.94 53 THR B N 1
ATOM 1663 C CA . THR B 1 53 ? -16.391 3.396 -1.056 1 98.94 53 THR B CA 1
ATOM 1664 C C . THR B 1 53 ? -16.75 4.777 -0.521 1 98.94 53 THR B C 1
ATOM 1666 O O . THR B 1 53 ? -16.125 5.773 -0.869 1 98.94 53 THR B O 1
ATOM 1669 N N . GLN B 1 54 ? -17.719 4.898 0.324 1 98.75 54 GLN B N 1
ATOM 1670 C CA . GLN B 1 54 ? -18.344 6.172 0.676 1 98.75 54 GLN B CA 1
ATOM 1671 C C . GLN B 1 54 ? -17.328 7.121 1.312 1 98.75 54 GLN B C 1
ATOM 1673 O O . GLN B 1 54 ? -17.453 8.344 1.202 1 98.75 54 GLN B O 1
ATOM 1678 N N . ASP B 1 55 ? -16.328 6.594 1.966 1 98.88 55 ASP B N 1
ATOM 1679 C CA . ASP B 1 55 ? -15.398 7.445 2.703 1 98.88 55 ASP B CA 1
ATOM 1680 C C . ASP B 1 55 ? -14.188 7.809 1.846 1 98.88 55 ASP B C 1
ATOM 1682 O O . ASP B 1 55 ? -13.328 8.586 2.27 1 98.88 55 ASP B O 1
ATOM 1686 N N . PHE B 1 56 ? -14.062 7.281 0.644 1 98.94 56 PHE B N 1
ATOM 1687 C CA . PHE B 1 56 ? -13 7.688 -0.269 1 98.94 56 PHE B CA 1
ATOM 1688 C C . PHE B 1 56 ? -13.25 9.094 -0.797 1 98.94 56 PHE B C 1
ATOM 1690 O O . PHE B 1 56 ? -14.383 9.461 -1.095 1 98.94 56 PHE B O 1
ATOM 1697 N N . THR B 1 57 ? -12.203 9.883 -0.883 1 98.88 57 THR B N 1
ATOM 1698 C CA . THR B 1 57 ? -12.336 11.156 -1.582 1 98.88 57 THR B CA 1
ATOM 1699 C C . THR B 1 57 ? -12.555 10.93 -3.076 1 98.88 57 THR B C 1
ATOM 1701 O O . THR B 1 57 ? -12.234 9.867 -3.602 1 98.88 57 THR B O 1
ATOM 1704 N N . GLN B 1 58 ? -13.047 11.93 -3.758 1 98.62 58 GLN B N 1
ATOM 1705 C CA . GLN B 1 58 ? -13.359 11.797 -5.176 1 98.62 58 GLN B CA 1
ATOM 1706 C C . GLN B 1 58 ? -12.109 11.523 -5.996 1 98.62 58 GLN B C 1
ATOM 1708 O O . GLN B 1 58 ? -12.156 10.812 -7 1 98.62 58 GLN B O 1
ATOM 1713 N N . ASP B 1 59 ? -10.969 12.062 -5.578 1 98.12 59 ASP B N 1
ATOM 1714 C CA . ASP B 1 59 ? -9.727 11.938 -6.336 1 98.12 59 ASP B CA 1
ATOM 1715 C C . ASP B 1 59 ? -8.805 10.883 -5.73 1 98.12 59 ASP B C 1
ATOM 1717 O O . ASP B 1 59 ? -7.602 10.883 -5.98 1 98.12 59 ASP B O 1
ATOM 1721 N N . SER B 1 60 ? -9.344 10.008 -4.859 1 98.69 60 SER B N 1
ATOM 1722 C CA . SER B 1 60 ? -8.57 8.93 -4.25 1 98.69 60 SER B CA 1
ATOM 1723 C C . SER B 1 60 ? -8.07 7.949 -5.301 1 98.69 60 SER B C 1
ATOM 1725 O O . SER B 1 60 ? -8.508 7.992 -6.453 1 98.69 60 SER B O 1
ATOM 1727 N N . ASP B 1 61 ? -7.133 7.129 -4.922 1 98.62 61 ASP B N 1
ATOM 1728 C CA . ASP B 1 61 ? -6.711 6.016 -5.766 1 98.62 61 ASP B CA 1
ATOM 1729 C C . ASP B 1 61 ? -6.559 4.734 -4.945 1 98.62 61 ASP B C 1
ATOM 1731 O O . ASP B 1 61 ? -6.57 4.773 -3.713 1 98.62 61 ASP B O 1
ATOM 1735 N N . PHE B 1 62 ? -6.535 3.646 -5.621 1 98.88 62 PHE B N 1
ATOM 1736 C CA . PHE B 1 62 ? -6.516 2.324 -5.008 1 98.88 62 PHE B CA 1
ATOM 1737 C C . PHE B 1 62 ? -5.715 1.345 -5.859 1 98.88 62 PHE B C 1
ATOM 1739 O O . PHE B 1 62 ? -5.906 1.27 -7.074 1 98.88 62 PHE B O 1
ATOM 1746 N N . ILE B 1 63 ? -4.758 0.725 -5.285 1 98.94 63 ILE B N 1
ATOM 1747 C CA . ILE B 1 63 ? -4.074 -0.4 -5.91 1 98.94 63 ILE B CA 1
ATOM 1748 C C . ILE B 1 63 ? -4.602 -1.712 -5.336 1 98.94 63 ILE B C 1
ATOM 1750 O O . ILE B 1 63 ? -4.539 -1.938 -4.125 1 98.94 63 ILE B O 1
ATOM 1754 N N . ASN B 1 64 ? -5.117 -2.629 -6.199 1 98.88 64 ASN B N 1
ATOM 1755 C CA . ASN B 1 64 ? -5.723 -3.863 -5.711 1 98.88 64 ASN B CA 1
ATOM 1756 C C . ASN B 1 64 ? -4.715 -5.008 -5.676 1 98.88 64 ASN B C 1
ATOM 1758 O O . ASN B 1 64 ? -3.539 -4.816 -5.992 1 98.88 64 ASN B O 1
ATOM 1762 N N . ILE B 1 65 ? -5.18 -6.191 -5.34 1 98.81 65 ILE B N 1
ATOM 1763 C CA . ILE B 1 65 ? -4.305 -7.309 -4.996 1 98.81 65 ILE B CA 1
ATOM 1764 C C . ILE B 1 65 ? -3.684 -7.887 -6.266 1 98.81 65 ILE B C 1
ATOM 1766 O O . ILE B 1 65 ? -2.744 -8.688 -6.199 1 98.81 65 ILE B O 1
ATOM 1770 N N . VAL B 1 66 ? -4.117 -7.465 -7.457 1 98.56 66 VAL B N 1
ATOM 1771 C CA . VAL B 1 66 ? -3.488 -7.961 -8.68 1 98.56 66 VAL B CA 1
ATOM 1772 C C . VAL B 1 66 ? -2.592 -6.879 -9.273 1 98.56 66 VAL B C 1
ATOM 1774 O O . VAL B 1 66 ? -2.098 -7.016 -10.391 1 98.56 66 VAL B O 1
ATOM 1777 N N . GLY B 1 67 ? -2.459 -5.723 -8.57 1 98.62 67 GLY B N 1
ATOM 1778 C CA . GLY B 1 67 ? -1.562 -4.66 -8.992 1 98.62 67 GLY B CA 1
ATOM 1779 C C . GLY B 1 67 ? -2.207 -3.682 -9.961 1 98.62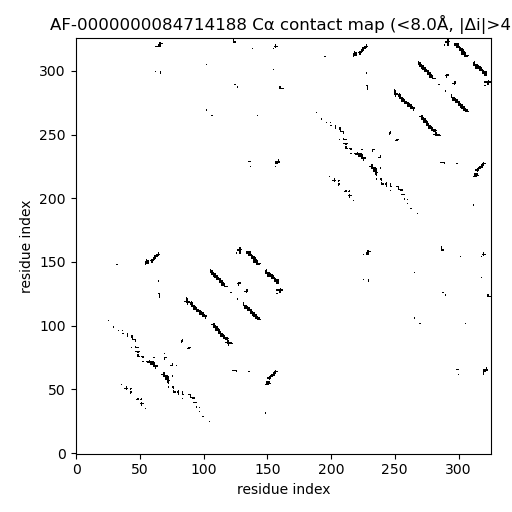 67 GLY B C 1
ATOM 1780 O O . GLY B 1 67 ? -1.515 -2.922 -10.641 1 98.62 67 GLY B O 1
ATOM 1781 N N . SER B 1 68 ? -3.484 -3.701 -10.086 1 98.44 68 SER B N 1
ATOM 1782 C CA . SER B 1 68 ? -4.184 -2.73 -10.922 1 98.44 68 SER B CA 1
ATOM 1783 C C . SER B 1 68 ? -4.414 -1.423 -10.172 1 98.44 68 SER B C 1
ATOM 1785 O O . SER B 1 68 ? -4.742 -1.433 -8.984 1 98.44 68 SER B O 1
ATOM 1787 N N . LEU B 1 69 ? -4.328 -0.391 -10.891 1 98.62 69 LEU B N 1
ATOM 1788 C CA . LEU B 1 69 ? -4.613 0.94 -10.367 1 98.62 69 LEU B CA 1
ATOM 1789 C C . LEU B 1 69 ? -6.043 1.361 -10.695 1 98.62 69 LEU B C 1
ATOM 1791 O O . LEU B 1 69 ? -6.465 1.271 -11.852 1 98.62 69 LEU B O 1
ATOM 1795 N N . PHE B 1 70 ? -6.805 1.74 -9.672 1 98.88 70 PHE B N 1
ATOM 1796 C CA . PHE B 1 70 ? -8.094 2.408 -9.82 1 98.88 70 PHE B CA 1
ATOM 1797 C C . PHE B 1 70 ? -7.973 3.893 -9.492 1 98.88 70 PHE B C 1
ATOM 1799 O O . PHE B 1 70 ? -7.438 4.266 -8.453 1 98.88 70 PHE B O 1
ATOM 1806 N N . GLU B 1 71 ? -8.445 4.691 -10.359 1 98.56 71 GLU B N 1
ATOM 1807 C CA . GLU B 1 71 ? -8.312 6.137 -10.188 1 98.56 71 GLU B CA 1
ATOM 1808 C C . GLU B 1 71 ? -9.672 6.789 -9.938 1 98.56 71 GLU B C 1
ATOM 1810 O O . GLU B 1 71 ? -10.539 6.77 -10.805 1 98.56 71 GLU B O 1
ATOM 1815 N N . GLY B 1 72 ? -9.742 7.371 -8.742 1 98.75 72 GLY B N 1
ATOM 1816 C CA . GLY B 1 72 ? -10.977 8.031 -8.336 1 98.75 72 GLY B CA 1
ATOM 1817 C C . GLY B 1 72 ? -11.961 7.098 -7.672 1 98.75 72 GLY B C 1
ATOM 1818 O O . GLY B 1 72 ? -11.984 5.898 -7.961 1 98.75 72 GLY B O 1
ATOM 1819 N N . ARG B 1 73 ? -12.805 7.695 -6.809 1 98.88 73 ARG B N 1
ATOM 1820 C CA . ARG B 1 73 ? -13.789 6.926 -6.059 1 98.88 73 ARG B CA 1
ATOM 1821 C C . ARG B 1 73 ? -14.75 6.203 -7 1 98.88 73 ARG B C 1
ATOM 1823 O O . ARG B 1 73 ? -15.164 5.074 -6.727 1 98.88 73 ARG B O 1
ATOM 1830 N N . ALA B 1 74 ? -15.109 6.816 -8.062 1 98.88 74 ALA B N 1
ATOM 1831 C CA . ALA B 1 74 ? -16.062 6.23 -9.008 1 98.88 74 ALA B CA 1
ATOM 1832 C C . ALA B 1 74 ? -15.531 4.914 -9.57 1 98.88 74 ALA B C 1
ATOM 1834 O O . ALA B 1 74 ? -16.25 3.916 -9.617 1 98.88 74 ALA B O 1
ATOM 1835 N N . GLU B 1 75 ? -14.281 4.902 -10.039 1 98.94 75 GLU B N 1
ATOM 1836 C CA . GLU B 1 75 ? -13.703 3.674 -10.578 1 98.94 75 GLU B CA 1
ATOM 1837 C C . GLU B 1 75 ? -13.539 2.617 -9.484 1 98.94 75 GLU B C 1
ATOM 1839 O O . GLU B 1 75 ? -13.789 1.434 -9.719 1 98.94 75 GLU B O 1
ATOM 1844 N N . ILE B 1 76 ? -13.086 3.023 -8.305 1 98.94 76 ILE B N 1
ATOM 1845 C CA . ILE B 1 76 ? -12.969 2.104 -7.18 1 98.94 76 ILE B CA 1
ATOM 1846 C C . ILE B 1 76 ? -14.312 1.43 -6.918 1 98.94 76 ILE B C 1
ATOM 1848 O O . ILE B 1 76 ? -14.383 0.208 -6.77 1 98.94 76 ILE B O 1
ATOM 1852 N N . GLU B 1 77 ? -15.352 2.244 -6.879 1 98.94 77 GLU B N 1
ATOM 1853 C CA . GLU B 1 77 ? -16.688 1.72 -6.625 1 98.94 77 GLU B CA 1
ATOM 1854 C C . GLU B 1 77 ? -17.125 0.755 -7.723 1 98.94 77 GLU B C 1
ATOM 1856 O O . GLU B 1 77 ? -17.641 -0.331 -7.438 1 98.94 77 GLU B O 1
ATOM 1861 N N . GLN B 1 78 ? -16.906 1.145 -8.945 1 98.88 78 GLN B N 1
ATOM 1862 C CA . GLN B 1 78 ? -17.312 0.322 -10.078 1 98.88 78 GLN B CA 1
ATOM 1863 C C . GLN B 1 78 ? -16.609 -1.036 -10.047 1 98.88 78 GLN B C 1
ATOM 1865 O O . GLN B 1 78 ? -17.25 -2.07 -10.258 1 98.88 78 GLN B O 1
ATOM 1870 N N . ARG B 1 79 ? -15.352 -1.045 -9.852 1 98.75 79 ARG B N 1
ATOM 1871 C CA . ARG B 1 79 ? -14.578 -2.279 -9.844 1 98.75 79 ARG B CA 1
ATOM 1872 C C . ARG B 1 79 ? -14.977 -3.174 -8.68 1 98.75 79 ARG B C 1
ATOM 1874 O O . ARG B 1 79 ? -15.023 -4.398 -8.812 1 98.75 79 ARG B O 1
ATOM 1881 N N . HIS B 1 80 ? -15.289 -2.594 -7.516 1 98.75 80 HIS B N 1
ATOM 1882 C CA . HIS B 1 80 ? -15.703 -3.4 -6.375 1 98.75 80 HIS B CA 1
ATOM 1883 C C . HIS B 1 80 ? -17.125 -3.904 -6.547 1 98.75 80 HIS B C 1
ATOM 1885 O O . HIS B 1 80 ? -17.453 -5.027 -6.148 1 98.75 80 HIS B O 1
ATOM 1891 N N . ALA B 1 81 ? -18.016 -3.059 -7.16 1 98.88 81 ALA B N 1
ATOM 1892 C CA . ALA B 1 81 ? -19.344 -3.551 -7.496 1 98.88 81 ALA B CA 1
ATOM 1893 C C . ALA B 1 81 ? -19.266 -4.793 -8.375 1 98.88 81 ALA B C 1
ATOM 1895 O O . ALA B 1 81 ? -20.016 -5.75 -8.18 1 98.88 81 ALA B O 1
ATOM 1896 N N . ALA B 1 82 ? -18.375 -4.797 -9.328 1 98.62 82 ALA B N 1
ATOM 1897 C CA . ALA B 1 82 ? -18.219 -5.922 -10.25 1 98.62 82 ALA B CA 1
ATOM 1898 C C . ALA B 1 82 ? -17.812 -7.191 -9.5 1 98.62 82 ALA B C 1
ATOM 1900 O O . ALA B 1 82 ? -18.375 -8.258 -9.734 1 98.62 82 ALA B O 1
ATOM 1901 N N . ILE B 1 83 ? -16.859 -7.117 -8.562 1 98.19 83 ILE B N 1
ATOM 1902 C CA . ILE B 1 83 ? -16.391 -8.328 -7.891 1 98.19 83 ILE B CA 1
ATOM 1903 C C . ILE B 1 83 ? -17.422 -8.766 -6.855 1 98.19 83 ILE B C 1
ATOM 1905 O O . ILE B 1 83 ? -17.547 -9.961 -6.555 1 98.19 83 ILE B O 1
ATOM 1909 N N . PHE B 1 84 ? -18.188 -7.848 -6.312 1 98.69 84 PHE B N 1
ATOM 1910 C CA . PHE B 1 84 ? -19.266 -8.203 -5.395 1 98.69 84 PHE B CA 1
ATOM 1911 C C . PHE B 1 84 ? -20.391 -8.938 -6.121 1 98.69 84 PHE B C 1
ATOM 1913 O O . PHE B 1 84 ? -21.172 -9.656 -5.5 1 98.69 84 PHE B O 1
ATOM 1920 N N . ALA B 1 85 ? -20.469 -8.734 -7.41 1 98.56 85 ALA B N 1
ATOM 1921 C CA . ALA B 1 85 ? -21.516 -9.367 -8.211 1 98.56 85 ALA B CA 1
ATOM 1922 C C . ALA B 1 85 ? -21.016 -10.672 -8.828 1 98.56 85 ALA B C 1
ATOM 1924 O O . ALA B 1 85 ? -21.781 -11.398 -9.461 1 98.56 85 ALA B O 1
ATOM 1925 N N . THR B 1 86 ? -19.781 -11.062 -8.711 1 98.31 86 THR B N 1
ATOM 1926 C CA . THR B 1 86 ? -19.188 -12.211 -9.383 1 98.31 86 THR B CA 1
ATOM 1927 C C . THR B 1 86 ? -18.375 -13.055 -8.406 1 98.31 86 THR B C 1
ATOM 1929 O O . THR B 1 86 ? -18.938 -13.727 -7.539 1 98.31 86 THR B O 1
ATOM 1932 N N . ILE B 1 87 ? -17.078 -12.984 -8.375 1 98.19 87 ILE B N 1
ATOM 1933 C CA . ILE B 1 87 ? -16.203 -13.953 -7.719 1 98.19 87 ILE B CA 1
ATOM 1934 C C . ILE B 1 87 ? -16.281 -13.773 -6.203 1 98.19 87 ILE B C 1
ATOM 1936 O O . ILE B 1 87 ? -16.016 -14.711 -5.449 1 98.19 87 ILE B O 1
ATOM 1940 N N . PHE B 1 88 ? -16.656 -12.555 -5.707 1 98.69 88 PHE B N 1
ATOM 1941 C CA . PHE B 1 88 ? -16.719 -12.328 -4.27 1 98.69 88 PHE B CA 1
ATOM 1942 C C . PHE B 1 88 ? -18.156 -12.148 -3.803 1 98.69 88 PHE B C 1
ATOM 1944 O O . PHE B 1 88 ? -18.406 -11.641 -2.709 1 98.69 88 PHE B O 1
ATOM 1951 N N . LYS B 1 89 ? -19.062 -12.461 -4.727 1 98.56 89 LYS B N 1
ATOM 1952 C CA . LYS B 1 89 ? -20.469 -12.477 -4.309 1 98.56 89 LYS B CA 1
ATOM 1953 C C . LYS B 1 89 ? -20.672 -13.391 -3.1 1 98.56 89 LYS B C 1
ATOM 1955 O O . LYS B 1 89 ? -20.266 -14.555 -3.125 1 98.56 89 LYS B O 1
ATOM 1960 N N . GLY B 1 90 ? -21.156 -12.766 -2.035 1 98.38 90 GLY B N 1
ATOM 1961 C CA . GLY B 1 90 ? -21.484 -13.562 -0.861 1 98.38 90 GLY B CA 1
ATOM 1962 C C . GLY B 1 90 ? -20.297 -13.797 0.052 1 98.38 90 GLY B C 1
ATOM 1963 O O . GLY B 1 90 ? -20.438 -14.391 1.123 1 98.38 90 GLY B O 1
ATOM 1964 N N . SER B 1 91 ? -19.109 -13.422 -0.344 1 98.81 91 SER B N 1
ATOM 1965 C CA . SER B 1 91 ? -17.938 -13.547 0.514 1 98.81 91 SER B CA 1
ATOM 1966 C C . SER B 1 91 ? -18.125 -12.773 1.815 1 98.81 91 SER B C 1
ATOM 1968 O O . SER B 1 91 ? -18.969 -11.875 1.898 1 98.81 91 SER B O 1
ATOM 1970 N N . GLN B 1 92 ? -17.359 -13.172 2.834 1 98.88 92 GLN B N 1
ATOM 1971 C CA . GLN B 1 92 ? -17.312 -12.5 4.129 1 98.88 92 GLN B CA 1
ATOM 1972 C C . GLN B 1 92 ? -15.883 -12.102 4.488 1 98.88 92 GLN B C 1
ATOM 1974 O O . GLN B 1 92 ? -14.938 -12.859 4.258 1 98.88 92 GLN B O 1
ATOM 1979 N N . VAL B 1 93 ? -15.812 -10.906 5.051 1 98.94 93 VAL B N 1
ATOM 1980 C CA . VAL B 1 93 ? -14.477 -10.453 5.449 1 98.94 93 VAL B CA 1
ATOM 1981 C C . VAL B 1 93 ? -14.469 -10.141 6.941 1 98.94 93 VAL B C 1
ATOM 1983 O O . VAL B 1 93 ? -15.445 -9.617 7.48 1 98.94 93 VAL B O 1
ATOM 1986 N N . LYS B 1 94 ? -13.445 -10.531 7.629 1 98.94 94 LYS B N 1
ATOM 1987 C CA . LYS B 1 94 ? -13.047 -10.039 8.945 1 98.94 94 LYS B CA 1
ATOM 1988 C C . LYS B 1 94 ? -11.852 -9.094 8.844 1 98.94 94 LYS B C 1
ATOM 1990 O O . LYS B 1 94 ? -10.812 -9.461 8.297 1 98.94 94 LYS B O 1
ATOM 1995 N N . VAL B 1 95 ? -12.047 -7.891 9.383 1 98.94 95 VAL B N 1
ATOM 1996 C CA . VAL B 1 95 ? -10.992 -6.891 9.242 1 98.94 95 VAL B CA 1
ATOM 1997 C C . VAL B 1 95 ? -10.438 -6.535 10.625 1 98.94 95 VAL B C 1
ATOM 1999 O O . VAL B 1 95 ? -11.195 -6.25 11.547 1 98.94 95 VAL B O 1
ATOM 2002 N N . THR B 1 96 ? -9.164 -6.566 10.766 1 98.81 96 THR B N 1
ATOM 2003 C CA . THR B 1 96 ? -8.453 -6.152 11.961 1 98.81 96 THR B CA 1
ATOM 2004 C C . THR B 1 96 ? -7.582 -4.93 11.68 1 98.81 96 THR B C 1
ATOM 2006 O O . THR B 1 96 ? -6.793 -4.926 10.734 1 98.81 96 THR B O 1
ATOM 2009 N N . VAL B 1 97 ? -7.773 -3.891 12.445 1 98.88 97 VAL B N 1
ATOM 2010 C CA . VAL B 1 97 ? -6.859 -2.756 12.383 1 98.88 97 VAL B CA 1
ATOM 2011 C C . VAL B 1 97 ? -5.582 -3.082 13.156 1 98.88 97 VAL B C 1
ATOM 2013 O O . VAL B 1 97 ? -5.59 -3.139 14.383 1 98.88 97 VAL B O 1
ATOM 2016 N N . ARG B 1 98 ? -4.527 -3.227 12.477 1 98.38 98 ARG B N 1
ATOM 2017 C CA . ARG B 1 98 ? -3.273 -3.643 13.094 1 98.38 98 ARG B CA 1
ATOM 2018 C C . ARG B 1 98 ? -2.547 -2.451 13.711 1 98.38 98 ARG B C 1
ATOM 2020 O O . ARG B 1 98 ? -1.95 -2.566 14.781 1 98.38 98 ARG B O 1
ATOM 2027 N N . ARG B 1 99 ? -2.574 -1.315 12.984 1 98 99 ARG B N 1
ATOM 2028 C CA . ARG B 1 99 ? -1.771 -0.165 13.391 1 98 99 ARG B CA 1
ATOM 2029 C C . ARG B 1 99 ? -2.34 1.127 12.812 1 98 99 ARG B C 1
ATOM 2031 O O . ARG B 1 99 ? -2.801 1.153 11.664 1 98 99 ARG B O 1
ATOM 2038 N N . ILE B 1 100 ? -2.352 2.162 13.633 1 98.56 100 ILE B N 1
ATOM 2039 C CA . ILE B 1 100 ? -2.658 3.521 13.203 1 98.56 100 ILE B CA 1
ATOM 2040 C C . ILE B 1 100 ? -1.511 4.457 13.578 1 98.56 100 ILE B C 1
ATOM 2042 O O . ILE B 1 100 ? -1.08 4.488 14.734 1 98.56 100 ILE B O 1
ATOM 2046 N N . VAL B 1 101 ? -0.992 5.148 12.609 1 98.06 101 VAL B N 1
ATOM 2047 C CA . VAL B 1 101 ? 0.03 6.164 12.828 1 98.06 101 VAL B CA 1
ATOM 2048 C C . VAL B 1 101 ? -0.483 7.527 12.367 1 98.06 101 VAL B C 1
ATOM 2050 O O . VAL B 1 101 ? -1.143 7.625 11.328 1 98.06 101 VAL B O 1
ATOM 2053 N N . PHE B 1 102 ? -0.165 8.523 13.156 1 98.06 102 PHE B N 1
ATOM 2054 C CA . PHE B 1 102 ? -0.513 9.891 12.797 1 98.06 102 PHE B CA 1
ATOM 2055 C C . PHE B 1 102 ? 0.737 10.695 12.453 1 98.06 102 PHE B C 1
ATOM 2057 O O . PHE B 1 102 ? 1.314 11.352 13.328 1 98.06 102 PHE B O 1
ATOM 2064 N N . PRO B 1 103 ? 1.101 10.742 11.109 1 97.56 103 PRO B N 1
ATOM 2065 C CA . PRO B 1 103 ? 2.24 11.586 10.734 1 97.56 103 PRO B CA 1
ATOM 2066 C C . PRO B 1 103 ? 2.018 13.062 11.07 1 97.56 103 PRO B C 1
ATOM 2068 O O . PRO B 1 103 ? 2.979 13.789 11.32 1 97.56 103 PRO B O 1
ATOM 2071 N N . GLU B 1 104 ? 0.787 13.508 10.93 1 96.25 104 GLU B N 1
ATOM 2072 C CA . GLU B 1 104 ? 0.277 14.805 11.352 1 96.25 104 GLU B CA 1
ATOM 2073 C C . GLU B 1 104 ? -1.112 14.68 11.969 1 96.25 104 GLU B C 1
ATOM 2075 O O . GLU B 1 104 ? -1.755 13.633 11.859 1 96.25 104 GLU B O 1
ATOM 2080 N N . ALA B 1 105 ? -1.549 15.805 12.57 1 95.25 105 ALA B N 1
ATOM 2081 C CA . ALA B 1 105 ? -2.795 15.758 13.328 1 95.25 105 ALA B CA 1
ATOM 2082 C C . ALA B 1 105 ? -3.961 15.32 12.453 1 95.25 105 ALA B C 1
ATOM 2084 O O . ALA B 1 105 ? -4.844 14.586 12.898 1 95.25 105 ALA B O 1
ATOM 2085 N N . ASP B 1 106 ? -3.941 15.688 11.172 1 97 106 ASP B N 1
ATOM 2086 C CA . ASP B 1 106 ? -5.086 15.43 10.305 1 97 106 ASP B CA 1
ATOM 2087 C C . ASP B 1 106 ? -4.746 14.391 9.242 1 97 106 ASP B C 1
ATOM 2089 O O . ASP B 1 106 ? -5.426 14.297 8.219 1 97 106 ASP B O 1
ATOM 2093 N N . ILE B 1 107 ? -3.654 13.672 9.438 1 98.56 107 ILE B N 1
ATOM 2094 C CA . ILE B 1 107 ? -3.244 12.609 8.531 1 98.56 107 ILE B CA 1
ATOM 2095 C C . ILE B 1 107 ? -3.059 11.305 9.305 1 98.56 107 ILE B C 1
ATOM 2097 O O . ILE B 1 107 ? -2.43 11.297 10.367 1 98.56 107 ILE B O 1
ATOM 2101 N N . ALA B 1 108 ? -3.598 10.242 8.812 1 98.81 108 ALA B N 1
ATOM 2102 C CA . ALA B 1 108 ? -3.43 8.93 9.43 1 98.81 108 ALA B CA 1
ATOM 2103 C C . ALA B 1 108 ? -3.057 7.879 8.383 1 98.81 108 ALA B C 1
ATOM 2105 O O . ALA B 1 108 ? -3.541 7.926 7.25 1 98.81 108 ALA B O 1
ATOM 2106 N N . VAL B 1 109 ? -2.193 7.062 8.719 1 98.88 109 VAL B N 1
ATOM 2107 C CA . VAL B 1 109 ? -1.921 5.824 7.992 1 98.88 109 VAL B CA 1
ATOM 2108 C C . VAL B 1 109 ? -2.473 4.637 8.781 1 98.88 109 VAL B C 1
ATOM 2110 O O . VAL B 1 109 ? -2.119 4.438 9.945 1 98.88 109 VAL B O 1
ATOM 2113 N N . VAL B 1 110 ? -3.336 3.887 8.195 1 98.94 110 VAL B N 1
ATOM 2114 C CA . VAL B 1 110 ? -4.043 2.803 8.867 1 98.94 110 VAL B CA 1
ATOM 2115 C C . VAL B 1 110 ? -3.73 1.477 8.18 1 98.94 110 VAL B C 1
ATOM 2117 O O . VAL B 1 110 ? -4.023 1.3 6.992 1 98.94 110 VAL B O 1
ATOM 2120 N N . ASP B 1 111 ? -3.148 0.58 8.891 1 98.88 111 ASP B N 1
ATOM 2121 C CA . ASP B 1 111 ? -2.846 -0.766 8.414 1 98.88 111 ASP B CA 1
ATOM 2122 C C . ASP B 1 111 ? -3.904 -1.765 8.875 1 98.88 111 ASP B C 1
ATOM 2124 O O . ASP B 1 111 ? -4.184 -1.869 10.07 1 98.88 111 ASP B O 1
ATOM 2128 N N . THR B 1 112 ? -4.422 -2.496 7.949 1 98.94 112 THR B N 1
ATOM 2129 C CA . THR B 1 112 ? -5.457 -3.467 8.289 1 98.94 112 THR B CA 1
ATOM 2130 C C . THR B 1 112 ? -5.133 -4.832 7.684 1 98.94 112 THR B C 1
ATOM 2132 O O . THR B 1 112 ? -4.438 -4.918 6.668 1 98.94 112 THR B O 1
ATOM 2135 N N . ILE B 1 113 ? -5.582 -5.848 8.312 1 98.94 113 ILE B N 1
ATOM 2136 C CA . ILE B 1 113 ? -5.562 -7.227 7.832 1 98.94 113 ILE B CA 1
ATOM 2137 C C . ILE B 1 113 ? -6.98 -7.664 7.469 1 98.94 113 ILE B C 1
ATOM 2139 O O . ILE B 1 113 ? -7.91 -7.5 8.258 1 98.94 113 ILE B O 1
ATOM 2143 N N . HIS B 1 114 ? -7.145 -8.141 6.312 1 98.94 114 HIS B N 1
ATOM 2144 C CA . HIS B 1 114 ? -8.422 -8.656 5.824 1 98.94 114 HIS B CA 1
ATOM 2145 C C . HIS B 1 114 ? -8.375 -10.172 5.656 1 98.94 114 HIS B C 1
ATOM 2147 O O . HIS B 1 114 ? -7.48 -10.703 5 1 98.94 114 HIS B O 1
ATOM 2153 N N . GLU B 1 115 ? -9.258 -10.867 6.219 1 98.94 115 GLU B N 1
ATOM 2154 C CA . GLU B 1 115 ? -9.445 -12.305 6.043 1 98.94 115 GLU B CA 1
ATOM 2155 C C . GLU B 1 115 ? -10.766 -12.609 5.348 1 98.94 115 GLU B C 1
ATOM 2157 O O . GLU B 1 115 ? -11.836 -12.484 5.953 1 98.94 115 GLU B O 1
ATOM 2162 N N . LEU B 1 116 ? -10.648 -12.961 4.164 1 98.94 116 LEU B N 1
ATOM 2163 C CA . LEU B 1 116 ? -11.797 -13.156 3.293 1 98.94 116 LEU B CA 1
ATOM 2164 C C . LEU B 1 116 ? -12.109 -14.641 3.135 1 98.94 116 LEU B C 1
ATOM 2166 O O . LEU B 1 116 ? -11.219 -15.445 2.836 1 98.94 116 LEU B O 1
ATOM 2170 N N . THR B 1 117 ? -13.328 -15.016 3.332 1 98.88 117 THR B N 1
ATOM 2171 C CA . THR B 1 117 ? -13.82 -16.375 3.156 1 98.88 117 THR B CA 1
ATOM 2172 C C . THR B 1 117 ? -15.109 -16.375 2.334 1 98.88 117 THR B C 1
AT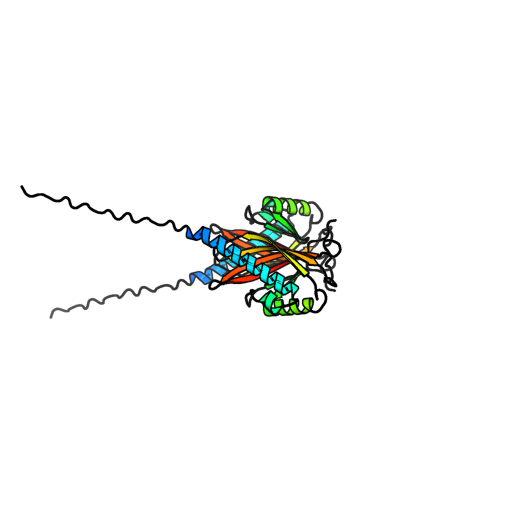OM 2174 O O . THR B 1 117 ? -15.688 -15.32 2.076 1 98.88 117 THR B O 1
ATOM 2177 N N . GLY B 1 118 ? -15.477 -17.562 1.826 1 98.75 118 GLY B N 1
ATOM 2178 C CA . GLY B 1 118 ? -16.75 -17.734 1.156 1 98.75 118 GLY B CA 1
ATOM 2179 C C . GLY B 1 118 ? -16.734 -17.25 -0.284 1 98.75 118 GLY B C 1
ATOM 2180 O O . GLY B 1 118 ? -17.797 -17.172 -0.924 1 98.75 118 GLY B O 1
ATOM 2181 N N . HIS B 1 119 ? -15.617 -16.828 -0.765 1 98.69 119 HIS B N 1
ATOM 2182 C CA . HIS B 1 119 ? -15.5 -16.438 -2.164 1 98.69 119 HIS B CA 1
ATOM 2183 C C . HIS B 1 119 ? -15.664 -17.641 -3.09 1 98.69 119 HIS B C 1
ATOM 2185 O O . HIS B 1 119 ? -15.289 -18.766 -2.732 1 98.69 119 HIS B O 1
ATOM 2191 N N . THR B 1 120 ? -16.156 -17.406 -4.27 1 97.88 120 THR B N 1
ATOM 2192 C CA . THR B 1 120 ? -16.406 -18.484 -5.227 1 97.88 120 THR B CA 1
ATOM 2193 C C . THR B 1 120 ? -15.273 -18.562 -6.254 1 97.88 120 THR B C 1
ATOM 2195 O O . THR B 1 120 ? -15.266 -19.453 -7.105 1 97.88 120 THR B O 1
ATOM 2198 N N . GLY B 1 121 ? -14.367 -17.672 -6.23 1 97.62 121 GLY B N 1
ATOM 2199 C CA . GLY B 1 121 ? -13.211 -17.578 -7.113 1 97.62 121 GLY B CA 1
ATOM 2200 C C . GLY B 1 121 ? -12.203 -16.531 -6.676 1 97.62 121 GLY B C 1
ATOM 2201 O O . GLY B 1 121 ? -12.438 -15.797 -5.711 1 97.62 121 GLY B O 1
ATOM 2202 N N . LEU B 1 122 ? -11.094 -16.547 -7.328 1 97.81 122 LEU B N 1
ATOM 2203 C CA . LEU B 1 122 ? -10.055 -15.547 -7.117 1 97.81 122 LEU B CA 1
ATOM 2204 C C . LEU B 1 122 ? -9.586 -14.961 -8.445 1 97.81 122 LEU B C 1
ATOM 2206 O O . LEU B 1 122 ? -9.695 -15.609 -9.492 1 97.81 122 LEU B O 1
ATOM 2210 N N . PRO B 1 123 ? -9.094 -13.719 -8.352 1 96.56 123 PRO B N 1
ATOM 2211 C CA . PRO B 1 123 ? -8.516 -13.203 -9.594 1 96.56 123 PRO B CA 1
ATOM 2212 C C . PRO B 1 123 ? -7.352 -14.055 -10.102 1 96.56 123 PRO B C 1
ATOM 2214 O O . PRO B 1 123 ? -6.664 -14.703 -9.305 1 96.56 123 PRO B O 1
ATOM 2217 N N . PRO B 1 124 ? -7.172 -14.008 -11.43 1 93.88 124 PRO B N 1
ATOM 2218 C CA . PRO B 1 124 ? -6.02 -14.75 -11.953 1 93.88 124 PRO B CA 1
ATOM 2219 C C . PRO B 1 124 ? -4.711 -14.367 -11.273 1 93.88 124 PRO B C 1
ATOM 2221 O O . PRO B 1 124 ? -4.453 -13.188 -11.039 1 93.88 124 PRO B O 1
ATOM 2224 N N . GLY B 1 125 ? -3.992 -15.352 -10.891 1 94.56 125 GLY B N 1
ATOM 2225 C CA . GLY B 1 125 ? -2.688 -15.133 -10.289 1 94.56 125 GLY B CA 1
ATOM 2226 C C . GLY B 1 125 ? -2.738 -15.047 -8.773 1 94.56 125 GLY B C 1
ATOM 2227 O O . GLY B 1 125 ? -1.697 -14.992 -8.117 1 94.56 125 GLY B O 1
ATOM 2228 N N . VAL B 1 126 ? -3.885 -15.047 -8.211 1 97.5 126 VAL B N 1
ATOM 2229 C CA . VAL B 1 126 ? -4.043 -14.977 -6.762 1 97.5 126 VAL B CA 1
ATOM 2230 C C . VAL B 1 126 ? -4.344 -16.359 -6.211 1 97.5 126 VAL B C 1
ATOM 2232 O O . VAL B 1 126 ? -5.109 -17.125 -6.809 1 97.5 126 VAL B O 1
ATOM 2235 N N . GLN B 1 127 ? -3.701 -16.641 -5.109 1 96.19 127 GLN B N 1
ATOM 2236 C CA . GLN B 1 127 ? -3.957 -17.891 -4.395 1 96.19 127 GLN B CA 1
ATOM 2237 C C . GLN B 1 127 ? -4.449 -17.609 -2.977 1 96.19 127 GLN B C 1
ATOM 2239 O O . GLN B 1 127 ? -4.117 -16.578 -2.385 1 96.19 127 GLN B O 1
ATOM 2244 N N . ASN B 1 128 ? -5.223 -18.578 -2.518 1 98.25 128 ASN B N 1
ATOM 2245 C CA . ASN B 1 128 ? -5.574 -18.516 -1.103 1 98.25 128 ASN B CA 1
ATOM 2246 C C . ASN B 1 128 ? -4.34 -18.609 -0.213 1 98.25 128 ASN B C 1
ATOM 2248 O O . ASN B 1 128 ? -3.43 -19.406 -0.492 1 98.25 128 ASN B O 1
ATOM 2252 N N . THR B 1 129 ? -4.379 -17.812 0.846 1 98.62 129 THR B N 1
ATOM 2253 C CA . THR B 1 129 ? -3.322 -17.891 1.851 1 98.62 129 THR B CA 1
ATOM 2254 C C . THR B 1 129 ? -3.33 -19.25 2.547 1 98.62 129 THR B C 1
ATOM 2256 O O . THR B 1 129 ? -2.273 -19.828 2.811 1 98.62 129 THR B O 1
ATOM 2259 N N . GLN B 1 130 ? -4.469 -19.688 2.9 1 98.06 130 GLN B N 1
ATOM 2260 C CA . GLN B 1 130 ? -4.832 -21 3.396 1 98.06 130 GLN B CA 1
ATOM 2261 C C . GLN B 1 130 ? -6.082 -21.531 2.701 1 98.06 130 GLN B C 1
ATOM 2263 O O . GLN B 1 130 ? -6.812 -20.766 2.066 1 98.06 130 GLN B O 1
ATOM 2268 N N . PRO B 1 131 ? -6.273 -22.875 2.752 1 97.44 131 PRO B N 1
ATOM 2269 C CA . PRO B 1 131 ? -7.48 -23.391 2.094 1 97.44 131 PRO B CA 1
ATOM 2270 C C . PRO B 1 131 ? -8.734 -22.609 2.482 1 97.44 131 PRO B C 1
ATOM 2272 O O . PRO B 1 131 ? -9.094 -22.547 3.662 1 97.44 131 PRO B O 1
ATOM 2275 N N . GLY B 1 132 ? -9.32 -21.984 1.516 1 98.06 132 GLY B N 1
ATOM 2276 C CA . GLY B 1 132 ? -10.594 -21.312 1.693 1 98.06 132 GLY B CA 1
ATOM 2277 C C . GLY B 1 132 ? -10.445 -19.922 2.289 1 98.06 132 GLY B C 1
ATOM 2278 O O . GLY B 1 132 ? -11.438 -19.234 2.545 1 98.06 132 GLY B O 1
ATOM 2279 N N . LEU B 1 133 ? -9.203 -19.469 2.498 1 98.81 133 LEU B N 1
ATOM 2280 C CA . LEU B 1 133 ? -8.953 -18.188 3.158 1 98.81 133 LEU B CA 1
ATOM 2281 C C . LEU B 1 133 ? -7.977 -17.344 2.352 1 98.81 133 LEU B C 1
ATOM 2283 O O . LEU B 1 133 ? -6.836 -17.75 2.127 1 98.81 133 LEU B O 1
ATOM 2287 N N . LEU B 1 134 ? -8.484 -16.25 1.882 1 98.88 134 LEU B N 1
ATOM 2288 C CA . LEU B 1 134 ? -7.609 -15.227 1.327 1 98.88 134 LEU B CA 1
ATOM 2289 C C . LEU B 1 134 ? -7.328 -14.141 2.359 1 98.88 134 LEU B C 1
ATOM 2291 O O . LEU B 1 134 ? -8.25 -13.453 2.816 1 98.88 134 LEU B O 1
ATOM 2295 N N . ARG B 1 135 ? -6.113 -14.023 2.785 1 98.94 135 ARG B N 1
ATOM 2296 C CA . ARG B 1 135 ? -5.672 -12.93 3.648 1 98.94 135 ARG B CA 1
ATOM 2297 C C . ARG B 1 135 ? -4.969 -11.844 2.842 1 98.94 135 ARG B C 1
ATOM 2299 O O . ARG B 1 135 ? -4.18 -12.141 1.941 1 98.94 135 ARG B O 1
ATOM 2306 N N . THR B 1 136 ? -5.293 -10.617 3.102 1 98.94 136 THR B N 1
ATOM 2307 C CA . THR B 1 136 ? -4.594 -9.516 2.451 1 98.94 136 THR B CA 1
ATOM 2308 C C . THR B 1 136 ? -4.145 -8.477 3.477 1 98.94 136 THR B C 1
ATOM 2310 O O . THR B 1 136 ? -4.668 -8.43 4.594 1 98.94 136 THR B O 1
ATOM 2313 N N . GLN B 1 137 ? -3.08 -7.75 3.211 1 98.94 137 GLN B N 1
ATOM 2314 C CA . GLN B 1 137 ? -2.639 -6.547 3.916 1 98.94 137 GLN B CA 1
ATOM 2315 C C . GLN B 1 137 ? -3.109 -5.285 3.199 1 98.94 137 GLN B C 1
ATOM 2317 O O . GLN B 1 137 ? -2.795 -5.078 2.025 1 98.94 137 GLN B O 1
ATOM 2322 N N . MET B 1 138 ? -3.846 -4.457 3.859 1 98.94 138 MET B N 1
ATOM 2323 C CA . MET B 1 138 ? -4.352 -3.213 3.291 1 98.94 138 MET B CA 1
ATOM 2324 C C . MET B 1 138 ? -3.824 -2.008 4.062 1 98.94 138 MET B C 1
ATOM 2326 O O . MET B 1 138 ? -3.877 -1.981 5.293 1 98.94 138 MET B O 1
ATOM 2330 N N . LYS B 1 139 ? -3.254 -1.045 3.373 1 98.94 139 LYS B N 1
ATOM 2331 C CA . LYS B 1 139 ? -2.879 0.24 3.957 1 98.94 139 LYS B CA 1
ATOM 2332 C C . LYS B 1 139 ? -3.748 1.367 3.408 1 98.94 139 LYS B C 1
ATOM 2334 O O . LYS B 1 139 ? -3.947 1.472 2.195 1 98.94 139 LYS B O 1
ATOM 2339 N N . TYR B 1 140 ? -4.262 2.176 4.258 1 98.94 140 TYR B N 1
ATOM 2340 C CA . TYR B 1 140 ? -4.961 3.396 3.877 1 98.94 140 TYR B CA 1
ATOM 2341 C C . TYR B 1 140 ? -4.164 4.629 4.285 1 98.94 140 TYR B C 1
ATOM 2343 O O . TYR B 1 140 ? -3.566 4.664 5.363 1 98.94 140 TYR B O 1
ATOM 2351 N N . VAL B 1 141 ? -4.148 5.613 3.469 1 98.94 141 VAL B N 1
ATOM 2352 C CA . VAL B 1 141 ? -3.816 6.98 3.852 1 98.94 141 VAL B CA 1
ATOM 2353 C C . VAL B 1 141 ? -5.098 7.801 4.004 1 98.94 141 VAL B C 1
ATOM 2355 O O . VAL B 1 141 ? -5.883 7.914 3.061 1 98.94 141 VAL B O 1
ATOM 2358 N N . MET B 1 142 ? -5.293 8.359 5.18 1 98.94 142 MET B N 1
ATOM 2359 C CA . MET B 1 142 ? -6.535 9.062 5.469 1 98.94 142 MET B CA 1
ATOM 2360 C C . MET B 1 142 ? -6.254 10.492 5.926 1 98.94 142 MET B C 1
ATOM 2362 O O . MET B 1 142 ? -5.215 10.758 6.535 1 98.94 142 MET B O 1
ATOM 2366 N N . LYS B 1 143 ? -7.145 11.32 5.602 1 98.81 143 LYS B N 1
ATOM 2367 C CA . LYS B 1 143 ? -7.07 12.727 5.992 1 98.81 143 LYS B CA 1
ATOM 2368 C C . LYS B 1 143 ? -8.391 13.195 6.602 1 98.81 143 LYS B C 1
ATOM 2370 O O . LYS B 1 143 ? -9.469 12.844 6.113 1 98.81 143 LYS B O 1
ATOM 2375 N N . LYS B 1 144 ? -8.273 13.945 7.68 1 98.25 144 LYS B N 1
ATOM 2376 C CA . LYS B 1 144 ? -9.453 14.594 8.25 1 98.25 144 LYS B CA 1
ATOM 2377 C C . LYS B 1 144 ? -9.805 15.859 7.477 1 98.25 144 LYS B C 1
ATOM 2379 O O . LYS B 1 144 ? -9.016 16.797 7.426 1 98.25 144 LYS B O 1
ATOM 2384 N N . ILE B 1 145 ? -10.883 15.906 6.82 1 98.06 145 ILE B N 1
ATOM 2385 C CA . ILE B 1 145 ? -11.375 17.016 6.027 1 98.06 145 ILE B CA 1
ATOM 2386 C C . ILE B 1 145 ? -12.688 17.531 6.617 1 98.06 145 ILE B C 1
ATOM 2388 O O . ILE B 1 145 ? -13.688 16.812 6.641 1 98.06 145 ILE B O 1
ATOM 2392 N N . SER B 1 146 ? -12.617 18.766 7.117 1 97.12 146 SER B N 1
ATOM 2393 C CA . SER B 1 146 ? -13.797 19.375 7.727 1 97.12 146 SER B CA 1
ATOM 2394 C C . SER B 1 146 ? -14.352 18.5 8.852 1 97.12 146 SER B C 1
ATOM 2396 O O . SER B 1 146 ? -15.555 18.234 8.898 1 97.12 146 SER B O 1
ATOM 2398 N N . GLY B 1 147 ? -13.461 17.938 9.547 1 96.56 147 GLY B N 1
ATOM 2399 C CA . GLY B 1 147 ? -13.812 17.234 10.773 1 96.56 147 GLY B CA 1
ATOM 2400 C C . GLY B 1 147 ? -14.164 15.781 10.547 1 96.56 147 GLY B C 1
ATOM 2401 O O . GLY B 1 147 ? -14.477 15.062 11.492 1 96.56 147 GLY B O 1
ATOM 2402 N N . GLN B 1 148 ? -14.102 15.328 9.312 1 98.12 148 GLN B N 1
ATOM 2403 C CA . GLN B 1 148 ? -14.43 13.945 8.992 1 98.12 148 GLN B CA 1
ATOM 2404 C C . GLN B 1 148 ? -13.242 13.242 8.336 1 98.12 148 GLN B C 1
ATOM 2406 O O . GLN B 1 148 ? -12.602 13.797 7.441 1 98.12 148 GLN B O 1
ATOM 2411 N N . TRP B 1 149 ? -12.984 12.055 8.742 1 98.75 149 TRP B N 1
ATOM 2412 C CA . TRP B 1 149 ? -11.914 11.273 8.141 1 98.75 149 TRP B CA 1
ATOM 2413 C C . TRP B 1 149 ? -12.336 10.727 6.781 1 98.75 149 TRP B C 1
ATOM 2415 O O . TRP B 1 149 ? -13.445 10.203 6.633 1 98.75 149 TRP B O 1
ATOM 2425 N N . ARG B 1 150 ? -11.484 10.93 5.809 1 98.94 150 ARG B N 1
ATOM 2426 C CA . ARG B 1 150 ? -11.656 10.461 4.438 1 98.94 150 ARG B CA 1
ATOM 2427 C C . ARG B 1 150 ? -10.445 9.664 3.973 1 98.94 150 ARG B C 1
ATOM 2429 O O . ARG B 1 150 ? -9.336 9.859 4.469 1 98.94 150 ARG B O 1
ATOM 2436 N N . ILE B 1 151 ? -10.672 8.727 3.086 1 98.94 151 ILE B N 1
ATOM 2437 C CA . ILE B 1 151 ? -9.594 7.902 2.545 1 98.94 151 ILE B CA 1
ATOM 2438 C C . ILE B 1 151 ? -9.023 8.562 1.289 1 98.94 151 ILE B C 1
ATOM 2440 O O . ILE B 1 151 ? -9.742 8.766 0.31 1 98.94 151 ILE B O 1
ATOM 2444 N N . LEU B 1 152 ? -7.754 8.836 1.251 1 98.88 152 LEU B N 1
ATOM 2445 C CA . LEU B 1 152 ? -7.078 9.445 0.111 1 98.88 152 LEU B CA 1
ATOM 2446 C C . LEU B 1 152 ? -6.52 8.375 -0.822 1 98.88 152 LEU B C 1
ATOM 2448 O O . LEU B 1 152 ? -6.387 8.609 -2.027 1 98.88 152 LEU B O 1
ATOM 2452 N N . ALA B 1 153 ? -6.137 7.301 -0.227 1 98.88 153 ALA B N 1
ATOM 2453 C CA . ALA B 1 153 ? -5.508 6.23 -0.997 1 98.88 153 ALA B CA 1
ATOM 2454 C C . ALA B 1 153 ? -5.629 4.895 -0.276 1 98.88 153 ALA B C 1
ATOM 2456 O O . ALA B 1 153 ? -5.645 4.844 0.956 1 98.88 153 ALA B O 1
ATOM 2457 N N . GLY B 1 154 ? -5.738 3.846 -0.94 1 98.94 154 GLY B N 1
ATOM 2458 C CA . GLY B 1 154 ? -5.668 2.475 -0.458 1 98.94 154 GLY B CA 1
ATOM 2459 C C . GLY B 1 154 ? -4.727 1.604 -1.27 1 98.94 154 GLY B C 1
ATOM 2460 O O . GLY B 1 154 ? -4.594 1.786 -2.48 1 98.94 154 GLY B O 1
ATOM 2461 N N . HIS B 1 155 ? -4.086 0.702 -0.668 1 98.94 155 HIS B N 1
ATOM 2462 C CA . HIS B 1 155 ? -3.156 -0.236 -1.289 1 98.94 155 HIS B CA 1
ATOM 2463 C C . HIS B 1 155 ? -3.27 -1.621 -0.662 1 98.94 155 HIS B C 1
ATOM 2465 O O . HIS B 1 155 ? -3.17 -1.764 0.559 1 98.94 155 HIS B O 1
ATOM 2471 N N . ASN B 1 156 ? -3.525 -2.615 -1.473 1 98.94 156 ASN B N 1
ATOM 2472 C CA . ASN B 1 156 ? -3.797 -3.967 -0.996 1 98.94 156 ASN B CA 1
ATOM 2473 C C . ASN B 1 156 ? -2.812 -4.977 -1.578 1 98.94 156 ASN B C 1
ATOM 2475 O O . ASN B 1 156 ? -2.412 -4.859 -2.738 1 98.94 156 ASN B O 1
ATOM 2479 N N . THR B 1 157 ? -2.355 -5.875 -0.79 1 98.88 157 THR B N 1
ATOM 2480 C CA . THR B 1 157 ? -1.484 -6.965 -1.222 1 98.88 157 THR B CA 1
ATOM 2481 C C . THR B 1 157 ? -1.967 -8.297 -0.662 1 98.88 157 THR B C 1
ATOM 2483 O O . THR B 1 157 ? -2.271 -8.406 0.528 1 98.88 157 THR B O 1
ATOM 2486 N N . ASP B 1 158 ? -2.1 -9.258 -1.534 1 98.88 158 ASP B N 1
ATOM 2487 C CA . ASP B 1 158 ? -2.471 -10.594 -1.069 1 98.88 158 ASP B CA 1
ATOM 2488 C C . ASP B 1 158 ? -1.315 -11.25 -0.317 1 98.88 158 ASP B C 1
ATOM 2490 O O . ASP B 1 158 ? -0.152 -11.094 -0.69 1 98.88 158 ASP B O 1
ATOM 2494 N N . VAL B 1 159 ? -1.625 -11.914 0.758 1 98.81 159 VAL B N 1
ATOM 2495 C CA . VAL B 1 159 ? -0.638 -12.703 1.49 1 98.81 159 VAL B CA 1
ATOM 2496 C C . VAL B 1 159 ? -0.475 -14.07 0.833 1 98.81 159 VAL B C 1
ATOM 2498 O O . VAL B 1 159 ? -1.417 -14.867 0.8 1 98.81 159 VAL B O 1
ATOM 2501 N N . LYS B 1 160 ? 0.682 -14.336 0.374 1 98.31 160 LYS B N 1
ATOM 2502 C CA . LYS B 1 160 ? 0.948 -15.602 -0.299 1 98.31 160 LYS B CA 1
ATOM 2503 C C . LYS B 1 160 ? 0.988 -16.75 0.7 1 98.31 160 LYS B C 1
ATOM 2505 O O . LYS B 1 160 ? 1.323 -16.562 1.87 1 98.31 160 LYS B O 1
ATOM 2510 N N . PRO B 1 161 ? 0.614 -17.906 0.161 1 95.88 161 PRO B N 1
ATOM 2511 C CA . PRO B 1 161 ? 0.736 -19.062 1.056 1 95.88 161 PRO B CA 1
ATOM 2512 C C . PRO B 1 161 ? 2.174 -19.297 1.506 1 95.88 161 PRO B C 1
ATOM 2514 O O . PRO B 1 161 ? 3.115 -19.031 0.755 1 95.88 161 PRO B O 1
ATOM 2517 N N . ALA B 1 162 ? 2.303 -19.797 2.699 1 89.44 162 ALA B N 1
ATOM 2518 C CA . ALA B 1 162 ? 3.625 -20.203 3.176 1 89.44 162 ALA B CA 1
ATOM 2519 C C . ALA B 1 162 ? 4.238 -21.266 2.266 1 89.44 162 ALA B C 1
ATOM 2521 O O . ALA B 1 162 ? 3.527 -22.109 1.715 1 89.44 162 ALA B O 1
ATOM 2522 N N . PRO B 1 163 ? 5.559 -21.141 2.102 1 82.56 163 PRO B N 1
ATOM 2523 C CA . PRO B 1 163 ? 6.203 -22.141 1.245 1 82.56 163 PRO B CA 1
ATOM 2524 C C . PRO B 1 163 ? 6.027 -23.562 1.766 1 82.56 163 PRO B C 1
ATOM 2526 O O . PRO B 1 163 ? 5.84 -23.766 2.969 1 82.56 163 PRO B O 1
#

Sequence (326 aa):
MTRIVPATSLLALLFLLPTACSDASHAQDEMELRQLVAVQAEAWNRGDATAWTQDFTQDSDFINIVGSLFEGRAEIEQRHAAIFATIFKGSQVKVTVRRIVFPEADIAVVDTIHELTGHTGLPPGVQNTQPGLLRTQMKYVMKKISGQWRILAGHNTDVKPAPMTRIVPATSLLALLFLLPTACSDASHAQDEMELRQLVAVQAEAWNRGDATAWTQDFTQDSDFINIVGSLFEGRAEIEQRHAAIFATIFKGSQVKVTVRRIVFPEADIAVVDTIHELTGHTGLPPGVQNTQPGLLRTQMKYVMKKISGQWRILAGHNTDVKPAP

Radius of gyration: 26.79 Å; Cα contacts (8 Å, |Δi|>4): 629; chains: 2; bounding box: 47×110×85 Å

InterPro domains:
  IPR011944 Steroid delta5-4-isomerase [TIGR02246] (29-160)
  IPR027843 Domain of unknown function DUF4440 [PF14534] (33-151)
  IPR032710 NTF2-like domain superfamily [SSF54427] (27-162)

Solvent-accessible surface area (backbone atoms only — not comparable to full-atom values): 17406 Å² total; per-residue (Å²): 135,84,83,78,75,78,80,80,78,78,77,80,78,79,76,77,73,76,81,62,60,67,65,61,50,48,54,58,50,48,52,52,53,54,48,51,53,50,52,30,38,51,19,50,50,66,55,32,28,67,62,45,38,60,49,40,35,70,81,14,39,36,33,39,62,50,36,47,80,30,70,19,33,67,45,46,26,52,57,45,40,52,38,32,71,50,40,40,36,81,19,41,57,51,73,42,79,76,44,77,45,65,91,41,97,50,32,36,40,40,34,32,40,38,42,35,30,64,49,79,53,68,62,74,78,58,64,53,32,41,96,71,29,38,36,32,41,36,40,33,39,30,36,51,56,95,88,39,74,30,33,49,32,39,41,30,16,43,22,41,40,77,128,136,84,79,77,75,79,79,78,77,80,76,79,77,78,76,76,73,76,80,63,60,68,66,62,50,48,55,57,49,49,53,52,51,52,48,52,52,50,52,30,38,52,20,50,49,66,55,33,30,66,63,44,40,61,49,40,36,70,82,13,38,35,33,39,61,51,36,49,80,32,70,20,33,67,45,44,26,52,57,46,40,52,38,31,71,51,38,41,35,81,19,40,56,50,73,43,80,76,45,78,45,63,91,40,97,51,32,36,40,40,34,32,39,36,42,35,31,63,48,79,54,68,61,73,78,58,64,52,32,42,97,73,28,37,36,32,42,34,41,35,38,31,36,52,55,94,87,39,76,28,33,49,32,38,41,30,16,43,22,41,40,77,128

Secondary structure (DSSP, 8-state):
--------------------HHHHHHHHHHHHHHHHHHHHHHHHHTT-HHHHHTTEEEEEEEE-TTS-EEESHHHHHHHHHHHHTTTTTT-EEEEEEEEEEEEETTEEEEEEEEEEES-S---TT---SBTTBEEEEEEEEEEEETTEEEEEEEEEEEPPPP-/--------------------HHHHHHHHHHHHHHHHHHHHHHHHHTT-HHHHHTTEEEEEEEE-TTS-EEESHHHHHHHHHHHHTTTTTT-EEEEEEEEEEEEETTEEEEEEEEEEES-S---TT---SBTTBEEEEEEEEEEEETTEEEEEEEEEEEPPPP-

Nearest PDB structures (foldseek):
  3cu3-assembly1_A-2  TM=8.802E-01  e=2.539E-12  Nostoc punctiforme PCC 73102
  3gzr-assembly1_B  TM=9.014E-01  e=3.001E-10  Caulobacter vibrioides
  4ovm-assembly1_A  TM=8.393E-01  e=4.973E-11  Streptomyces carzinostaticus subsp. neocarzinostaticus
  4ovm-assembly4_G  TM=8.411E-01  e=5.933E-10  Streptomyces carzinostaticus subsp. neocarzinostaticus
  4ovm-assembly5_I  TM=8.153E-01  e=4.630E-10  Streptomyces carzinostaticus subsp. neocarzinostaticus

Organism: Cystobacter fuscus (strain ATCC 25194 / DSM 2262 / NBRC 100088 / M29) (NCBI:txid1242864)